Protein AF-A0A0N4VYD2-F1 (afdb_monomer)

Structure (mmCIF, N/CA/C/O backbone):
data_AF-A0A0N4VYD2-F1
#
_entry.id   AF-A0A0N4VYD2-F1
#
loop_
_atom_site.group_PDB
_atom_site.id
_atom_site.type_symbol
_atom_site.label_atom_id
_atom_site.label_alt_id
_atom_site.label_comp_id
_atom_site.label_asym_id
_atom_site.label_entity_id
_atom_site.label_seq_id
_atom_site.pdbx_PDB_ins_code
_atom_site.Cartn_x
_atom_site.Cartn_y
_atom_site.Cartn_z
_atom_site.occupancy
_atom_site.B_iso_or_equiv
_atom_site.auth_seq_id
_atom_site.auth_comp_id
_atom_site.auth_asym_id
_atom_site.auth_atom_id
_atom_site.pdbx_PDB_model_num
ATOM 1 N N . MET A 1 1 ? -31.405 21.976 29.969 1.00 51.06 1 MET A N 1
ATOM 2 C CA . MET A 1 1 ? -30.347 22.832 29.376 1.00 51.06 1 MET A CA 1
ATOM 3 C C . MET A 1 1 ? -28.933 22.505 29.879 1.00 51.06 1 MET A C 1
ATOM 5 O O . MET A 1 1 ? -28.077 22.249 29.045 1.00 51.06 1 MET A O 1
ATOM 9 N N . ARG A 1 2 ? -28.662 22.433 31.199 1.00 43.88 2 ARG A N 1
ATOM 10 C CA . ARG A 1 2 ? -27.320 22.091 31.744 1.00 43.88 2 ARG A CA 1
ATOM 11 C C . ARG A 1 2 ? -26.792 20.694 31.362 1.00 43.88 2 ARG A C 1
ATOM 13 O O . ARG A 1 2 ? -25.637 20.581 30.979 1.00 43.88 2 ARG A O 1
ATOM 20 N N . LEU A 1 3 ? -27.633 19.655 31.402 1.00 42.56 3 LEU A N 1
ATOM 21 C CA . LEU A 1 3 ? -27.252 18.279 31.024 1.00 42.56 3 LEU A CA 1
ATOM 22 C C . LEU A 1 3 ? -26.887 18.137 29.535 1.00 42.56 3 LEU A C 1
ATOM 24 O O . LEU A 1 3 ? -25.973 17.402 29.179 1.00 42.56 3 LEU A O 1
ATOM 28 N N . THR A 1 4 ? -27.567 18.884 28.664 1.00 45.91 4 THR A N 1
ATOM 29 C CA . THR A 1 4 ? -27.312 18.892 27.218 1.00 45.91 4 THR A CA 1
ATOM 30 C C . THR A 1 4 ? -25.984 19.578 26.891 1.00 45.91 4 THR A C 1
ATOM 32 O O . THR A 1 4 ? -25.214 19.074 26.082 1.00 45.91 4 THR A O 1
ATOM 35 N N . LEU A 1 5 ? -25.676 20.688 27.569 1.00 38.19 5 LEU A N 1
ATOM 36 C CA . LEU A 1 5 ? -24.404 21.402 27.418 1.00 38.19 5 LEU A CA 1
ATOM 37 C C . LEU A 1 5 ? -23.212 20.596 27.953 1.00 38.19 5 LEU A C 1
ATOM 39 O O . LEU A 1 5 ? -22.167 20.593 27.312 1.00 38.19 5 LEU A O 1
ATOM 43 N N . LEU A 1 6 ? -23.385 19.863 29.060 1.00 41.31 6 LEU A N 1
ATOM 44 C CA . LEU A 1 6 ? -22.378 18.936 29.593 1.00 41.31 6 LEU A CA 1
ATOM 45 C C . LEU A 1 6 ? -22.090 17.775 28.632 1.00 41.31 6 LEU A C 1
ATOM 47 O O . LEU A 1 6 ? -20.927 17.470 28.393 1.00 41.31 6 LEU A O 1
ATOM 51 N N . ARG A 1 7 ? -23.119 17.181 28.011 1.00 48.53 7 ARG A N 1
ATOM 52 C CA . ARG A 1 7 ? -22.931 16.156 26.964 1.00 48.53 7 ARG A CA 1
ATOM 53 C C . ARG A 1 7 ? -22.204 16.699 25.734 1.00 48.53 7 ARG A C 1
ATOM 55 O O . ARG A 1 7 ? -21.325 16.030 25.207 1.00 48.53 7 ARG A O 1
ATOM 62 N N . ILE A 1 8 ? -22.543 17.907 25.285 1.00 53.25 8 ILE A N 1
ATOM 63 C CA . ILE A 1 8 ? -21.881 18.543 24.133 1.00 53.25 8 ILE A CA 1
ATOM 64 C C . ILE A 1 8 ? -20.415 18.874 24.454 1.00 53.25 8 ILE A C 1
ATOM 66 O O . ILE A 1 8 ? -19.548 18.704 23.599 1.00 53.25 8 ILE A O 1
ATOM 70 N N . TRP A 1 9 ? -20.123 19.321 25.678 1.00 43.94 9 TRP A N 1
ATOM 71 C CA . TRP A 1 9 ? -18.753 19.557 26.140 1.00 43.94 9 TRP A CA 1
ATOM 72 C C . TRP A 1 9 ? -17.949 18.260 26.290 1.00 43.94 9 TRP A C 1
ATOM 74 O O . TRP A 1 9 ? -16.810 18.235 25.835 1.00 43.94 9 TRP A O 1
ATOM 84 N N . SER A 1 10 ? -18.538 17.183 26.828 1.00 54.50 10 SER A N 1
ATOM 85 C CA . SER A 1 10 ? -17.898 15.855 26.909 1.00 54.50 10 SER A CA 1
ATOM 86 C C . SER A 1 10 ? -17.516 15.345 25.524 1.00 54.50 10 SER A C 1
ATOM 88 O O . SER A 1 10 ? -16.346 15.075 25.277 1.00 54.50 10 SER A O 1
ATOM 90 N N . LYS A 1 11 ? -18.459 15.380 24.571 1.00 57.25 11 LYS A N 1
ATOM 91 C CA . LYS A 1 11 ? -18.208 14.955 23.186 1.00 57.25 11 LYS A CA 1
ATOM 92 C C . LYS A 1 11 ? -17.134 15.790 22.489 1.00 57.25 11 LYS A C 1
ATOM 94 O O . LYS A 1 11 ? -16.345 15.255 21.720 1.00 57.25 11 LYS A O 1
ATOM 99 N N . LYS A 1 12 ? -17.075 17.106 22.738 1.00 56.66 12 LYS A N 1
ATOM 100 C CA . LYS A 1 12 ? -16.010 17.972 22.195 1.00 56.66 12 LYS A CA 1
ATOM 101 C C . LYS A 1 12 ? -14.644 17.686 22.821 1.00 56.66 12 LYS A C 1
ATOM 103 O O . LYS A 1 12 ? -13.640 17.767 22.117 1.00 56.66 12 LYS A O 1
ATOM 108 N N . LEU A 1 13 ? -14.604 17.370 24.114 1.00 54.31 13 LEU A N 1
ATOM 109 C CA . LEU A 1 13 ? -13.375 17.024 24.825 1.00 54.31 13 LEU A CA 1
ATOM 110 C C . LEU A 1 13 ? -12.855 15.648 24.378 1.00 54.31 13 LEU A C 1
ATOM 112 O O . LEU A 1 13 ? -11.676 15.511 24.075 1.00 54.31 13 LEU A O 1
ATOM 116 N N . GLU A 1 14 ? -13.738 14.661 24.233 1.00 59.53 14 GLU A N 1
ATOM 117 C CA . GLU A 1 14 ? -13.424 13.337 23.678 1.00 59.53 14 GLU A CA 1
ATOM 118 C C . GLU A 1 14 ? -12.922 13.441 22.232 1.00 59.53 14 GLU A C 1
ATOM 120 O O . GLU A 1 14 ? -11.870 12.895 21.901 1.00 59.53 14 GLU A O 1
ATOM 125 N N . TYR A 1 15 ? -13.592 14.242 21.396 1.00 60.31 15 TYR A N 1
ATOM 126 C CA . TYR A 1 15 ? -13.162 14.540 20.026 1.00 60.31 15 TYR A CA 1
ATOM 127 C C . TYR A 1 15 ? -11.746 15.128 19.956 1.00 60.31 15 TYR A C 1
ATOM 129 O O . TYR A 1 15 ? -10.958 14.779 19.074 1.00 60.31 15 TYR A O 1
ATOM 137 N N . PHE A 1 16 ? -11.416 16.027 20.884 1.00 59.53 16 PHE A N 1
ATOM 138 C CA . PHE A 1 16 ? -10.089 16.625 20.974 1.00 59.53 16 PHE A CA 1
ATOM 139 C C . PHE A 1 16 ? -9.032 15.584 21.375 1.00 59.53 16 PHE A C 1
ATOM 141 O O . PHE A 1 16 ? -8.000 15.480 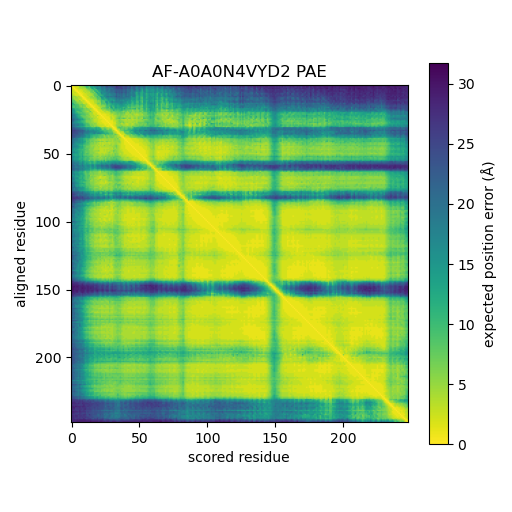20.714 1.00 59.53 16 PHE A O 1
ATOM 148 N N . VAL A 1 17 ? -9.338 14.738 22.364 1.00 64.44 17 VAL A N 1
ATOM 149 C CA . VAL A 1 17 ? -8.439 13.676 22.843 1.00 64.44 17 VAL A CA 1
ATOM 150 C C . VAL A 1 17 ? -8.152 12.629 21.759 1.00 64.44 17 VAL A C 1
ATOM 152 O O . VAL A 1 17 ? -7.010 12.194 21.624 1.00 64.44 17 VAL A O 1
ATOM 155 N N . PHE A 1 18 ? -9.140 12.236 20.945 1.00 66.50 18 PHE A N 1
ATOM 156 C CA . PHE A 1 18 ? -8.891 11.321 19.821 1.00 66.50 18 PHE A CA 1
ATOM 157 C C . PHE A 1 18 ? -7.977 11.948 18.768 1.00 66.50 18 PHE A C 1
ATOM 159 O O . PHE A 1 18 ? -7.068 11.292 18.260 1.00 66.50 18 PHE A O 1
ATOM 166 N N . ARG A 1 19 ? -8.185 13.235 18.465 1.00 65.00 19 ARG A N 1
ATOM 167 C CA . ARG A 1 19 ? -7.363 13.962 17.495 1.00 65.00 19 ARG A CA 1
ATOM 168 C C . ARG A 1 19 ? -5.903 14.048 17.933 1.00 65.00 19 ARG A C 1
ATOM 170 O O . ARG A 1 19 ? -5.037 13.900 17.072 1.00 65.00 19 ARG A O 1
ATOM 177 N N . GLU A 1 20 ? -5.645 14.306 19.213 1.00 72.56 20 GLU A N 1
ATOM 178 C CA . GLU A 1 20 ? -4.286 14.334 19.767 1.00 72.56 20 GLU A CA 1
ATOM 179 C C . GLU A 1 20 ? -3.651 12.947 19.708 1.00 72.56 20 GLU A C 1
ATOM 181 O O . GLU A 1 20 ? -2.631 12.793 19.050 1.00 72.56 20 GLU A O 1
ATOM 186 N N . LYS A 1 21 ? -4.319 11.902 20.214 1.00 76.44 21 LYS A N 1
ATOM 187 C CA . LYS A 1 21 ? -3.763 10.536 20.210 1.00 76.44 21 LYS A CA 1
ATOM 188 C C . LYS A 1 21 ? -3.411 10.014 18.813 1.00 76.44 21 LYS A C 1
ATOM 190 O O . LYS A 1 21 ? -2.366 9.386 18.646 1.00 76.44 21 LYS A O 1
ATOM 195 N N . ILE A 1 22 ? -4.254 10.268 17.806 1.00 75.94 22 ILE A N 1
ATOM 196 C CA . ILE A 1 22 ? -3.958 9.897 16.408 1.00 75.94 22 ILE A CA 1
ATOM 197 C C . ILE A 1 22 ? -2.751 10.695 15.891 1.00 75.94 22 ILE A C 1
ATOM 199 O O . ILE A 1 22 ? -1.880 10.134 15.227 1.00 75.94 22 ILE A O 1
ATOM 203 N N . SER A 1 23 ? -2.683 11.992 16.208 1.00 76.25 23 SER A N 1
ATOM 204 C CA . SER A 1 23 ? -1.564 12.856 15.816 1.00 76.25 23 SER A CA 1
ATOM 205 C C . SER A 1 23 ? -0.251 12.380 16.439 1.00 76.25 23 SER A C 1
ATOM 207 O O . SER A 1 23 ? 0.713 12.164 15.711 1.00 76.25 23 SER A O 1
ATOM 209 N N . ASP A 1 24 ? -0.246 12.126 17.747 1.00 78.75 24 ASP A N 1
ATOM 210 C CA . ASP A 1 24 ? 0.922 11.681 18.510 1.00 78.75 24 ASP A CA 1
ATOM 211 C C . ASP A 1 24 ? 1.424 10.320 18.016 1.00 78.75 24 ASP A C 1
ATOM 213 O O . ASP A 1 24 ? 2.629 10.084 17.911 1.00 78.75 24 ASP A O 1
ATOM 217 N N . THR A 1 25 ? 0.498 9.425 17.654 1.00 77.81 25 THR A N 1
ATOM 218 C CA . THR A 1 25 ? 0.812 8.106 17.085 1.00 77.81 25 THR A CA 1
ATOM 219 C C . THR A 1 25 ? 1.597 8.245 15.782 1.00 77.81 25 THR A C 1
ATOM 221 O O . THR A 1 25 ? 2.640 7.603 15.615 1.00 77.81 25 THR A O 1
ATOM 224 N N . PHE A 1 26 ? 1.101 9.071 14.857 1.00 76.00 26 PHE A N 1
ATOM 225 C CA . PHE A 1 26 ? 1.735 9.283 13.557 1.00 76.00 26 PHE A CA 1
ATOM 226 C C . PHE A 1 26 ? 3.018 10.096 13.670 1.00 76.00 26 PHE A C 1
ATOM 228 O O . PHE A 1 26 ? 3.988 9.768 12.995 1.00 76.00 26 PHE A O 1
ATOM 235 N N . GLU A 1 27 ? 3.072 11.087 14.556 1.00 78.12 27 GLU A N 1
ATOM 236 C CA . GLU A 1 27 ? 4.291 11.841 14.839 1.00 78.12 27 GLU A CA 1
ATOM 237 C C . GLU A 1 27 ? 5.383 10.942 15.433 1.00 78.12 27 GLU A C 1
ATOM 239 O O . GLU A 1 27 ? 6.539 11.002 15.010 1.00 78.12 27 GLU A O 1
ATOM 244 N N . THR A 1 28 ? 5.016 10.040 16.346 1.00 7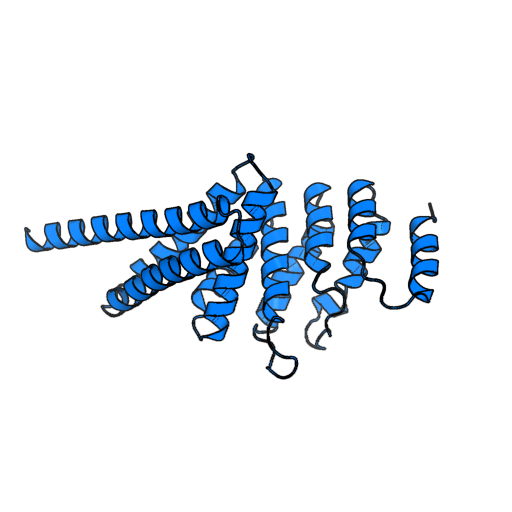7.00 28 THR A N 1
ATOM 245 C CA . THR A 1 28 ? 5.949 9.059 16.911 1.00 77.00 28 THR A CA 1
ATOM 246 C C . THR A 1 28 ? 6.454 8.100 15.836 1.00 77.00 28 THR A C 1
ATOM 248 O O . THR A 1 28 ? 7.662 7.891 15.728 1.00 77.00 28 THR A O 1
ATOM 251 N N . ALA A 1 29 ? 5.573 7.565 14.983 1.00 73.81 29 ALA A N 1
ATOM 252 C CA . ALA A 1 29 ? 5.980 6.709 13.864 1.00 73.81 29 ALA A CA 1
ATOM 253 C C . ALA A 1 29 ? 6.876 7.459 12.856 1.00 73.81 29 ALA A C 1
ATOM 255 O O . ALA A 1 29 ? 7.842 6.897 12.339 1.00 73.81 29 ALA A O 1
ATOM 256 N N . TYR A 1 30 ? 6.595 8.742 12.620 1.00 70.25 30 TYR A N 1
ATOM 257 C CA . TYR A 1 30 ? 7.344 9.614 11.715 1.00 70.25 30 TYR A CA 1
ATOM 258 C C . TYR A 1 30 ? 8.749 9.950 12.235 1.00 70.25 30 TYR A C 1
ATOM 260 O O . TYR A 1 30 ? 9.710 9.980 11.461 1.00 70.25 30 TYR A O 1
ATOM 268 N N . ASN A 1 31 ? 8.882 10.195 13.540 1.00 77.00 31 ASN A N 1
ATOM 269 C CA . ASN A 1 31 ? 10.140 10.595 14.172 1.00 77.00 31 ASN A CA 1
ATOM 270 C C . ASN A 1 31 ? 10.956 9.416 14.720 1.00 77.00 31 ASN A C 1
ATOM 272 O O . ASN A 1 31 ? 12.142 9.589 15.006 1.00 77.00 31 ASN A O 1
ATOM 276 N N . SER A 1 32 ? 10.369 8.222 14.851 1.00 71.19 32 SER A N 1
ATOM 277 C CA . SER A 1 32 ? 11.082 7.077 15.410 1.00 71.19 32 SER A CA 1
ATOM 278 C C . SER A 1 32 ? 12.269 6.668 14.537 1.00 71.19 32 SER A C 1
ATOM 280 O O . SER A 1 32 ? 12.145 6.444 13.330 1.00 71.19 32 SER A O 1
ATOM 282 N N . ILE A 1 33 ? 13.433 6.550 15.177 1.00 61.22 33 ILE A N 1
ATOM 283 C CA . ILE A 1 33 ? 14.665 6.010 14.586 1.00 61.22 33 ILE A CA 1
ATOM 284 C C . ILE A 1 33 ? 14.703 4.480 14.750 1.00 61.22 33 ILE A C 1
ATOM 286 O O . ILE A 1 33 ? 15.258 3.785 13.905 1.00 61.22 33 ILE A O 1
ATOM 290 N N . CYS A 1 34 ? 14.071 3.947 15.804 1.00 57.56 34 CYS A N 1
ATOM 291 C CA . CYS A 1 34 ? 13.955 2.512 16.059 1.00 57.56 34 CYS A CA 1
ATOM 292 C C . CYS A 1 34 ? 12.555 2.015 15.674 1.00 57.56 34 CYS A C 1
ATOM 294 O O . CYS A 1 34 ? 11.565 2.312 16.351 1.00 57.56 34 CYS A O 1
ATOM 296 N N . GLU A 1 35 ? 12.475 1.242 14.590 1.00 60.28 35 GLU A N 1
ATOM 297 C CA . GLU A 1 35 ? 11.212 0.745 14.033 1.00 60.28 35 GLU A CA 1
ATOM 298 C C . GLU A 1 35 ? 10.429 -0.102 15.050 1.00 60.28 35 GLU A C 1
ATOM 300 O O . GLU A 1 35 ? 9.222 0.073 15.187 1.00 60.28 35 GLU A O 1
ATOM 305 N N . ALA A 1 36 ? 11.105 -0.944 15.841 1.00 63.44 36 ALA A N 1
ATOM 306 C CA . ALA A 1 36 ? 10.449 -1.863 16.774 1.00 63.44 36 ALA A CA 1
ATOM 307 C C . ALA A 1 36 ? 9.805 -1.160 17.986 1.00 63.44 36 ALA A C 1
ATOM 309 O O . ALA A 1 36 ? 8.631 -1.391 18.284 1.00 63.44 36 ALA A O 1
ATOM 310 N N . SER A 1 37 ? 10.544 -0.290 18.684 1.00 62.06 37 SER A N 1
ATOM 311 C CA . SER A 1 37 ? 10.057 0.340 19.922 1.00 62.06 37 SER A CA 1
ATOM 312 C C . SER A 1 37 ? 9.016 1.429 19.656 1.00 62.06 37 SER A C 1
ATOM 314 O O . SER A 1 37 ? 7.999 1.483 20.347 1.00 62.06 37 SER A O 1
ATOM 316 N N . GLY A 1 38 ? 9.235 2.265 18.632 1.00 68.75 38 GLY A N 1
ATOM 317 C CA . GLY A 1 38 ? 8.284 3.316 18.257 1.00 68.75 38 GLY A CA 1
ATOM 318 C C . GLY A 1 38 ? 6.973 2.743 17.720 1.00 68.75 38 GLY A C 1
ATOM 319 O O . GLY A 1 38 ? 5.902 3.167 18.139 1.00 68.75 38 GLY A O 1
ATOM 320 N N . SER A 1 39 ? 7.049 1.713 16.868 1.00 74.25 39 SER A N 1
ATOM 321 C CA . SER A 1 39 ? 5.862 1.049 16.312 1.00 74.25 39 SER A CA 1
ATOM 322 C C . SER A 1 39 ? 5.014 0.371 17.389 1.00 74.25 39 SER A C 1
ATOM 324 O O . SER A 1 39 ? 3.786 0.471 17.358 1.00 74.25 39 SER A O 1
ATOM 326 N N . LYS A 1 40 ? 5.642 -0.270 18.386 1.00 78.31 40 LYS A N 1
ATOM 327 C CA . LYS A 1 40 ? 4.915 -0.900 19.495 1.00 78.31 40 LYS A CA 1
ATOM 328 C C . LYS A 1 40 ? 4.135 0.129 20.319 1.00 78.31 40 LYS A C 1
ATOM 330 O O . LYS A 1 40 ? 2.933 -0.038 20.501 1.00 78.31 40 LYS A O 1
ATOM 335 N N . TYR A 1 41 ? 4.794 1.204 20.751 1.00 79.25 41 TYR A N 1
ATOM 336 C CA . TYR A 1 41 ? 4.153 2.270 21.525 1.00 79.25 41 TYR A CA 1
ATOM 337 C C . TYR A 1 41 ? 3.014 2.948 20.745 1.00 79.25 41 TYR A C 1
ATOM 339 O O . TYR A 1 41 ? 1.899 3.066 21.253 1.00 79.25 41 TYR A O 1
ATOM 347 N N . SER A 1 42 ? 3.252 3.304 19.477 1.00 82.31 42 SER A N 1
ATOM 348 C CA . SER A 1 42 ? 2.223 3.852 18.583 1.00 82.31 42 SER A CA 1
ATOM 349 C C . SER A 1 42 ? 1.034 2.895 18.411 1.00 82.31 42 SER A C 1
ATOM 351 O O . SER A 1 42 ? -0.118 3.325 18.447 1.00 82.31 42 SER A O 1
ATOM 353 N N . SER A 1 43 ? 1.287 1.589 18.276 1.00 84.00 43 SER A N 1
ATOM 354 C CA . SER A 1 43 ? 0.224 0.580 18.162 1.00 84.00 43 SER A CA 1
ATOM 355 C C . SER A 1 43 ? -0.642 0.516 19.421 1.00 84.00 43 SER A C 1
ATOM 357 O O . SER A 1 43 ? -1.865 0.450 19.323 1.00 84.00 43 SER A O 1
ATOM 359 N N . GLU A 1 44 ? -0.022 0.541 20.604 1.00 85.50 44 GLU A N 1
ATOM 360 C CA . GLU A 1 44 ? -0.724 0.496 21.891 1.00 85.50 44 GLU A CA 1
ATOM 361 C C . GLU A 1 44 ? -1.613 1.733 22.093 1.00 85.50 44 GLU A C 1
ATOM 363 O O . GLU A 1 44 ? -2.773 1.592 22.483 1.00 85.50 44 GLU A O 1
ATOM 368 N N . ILE A 1 45 ? -1.118 2.932 21.759 1.00 84.81 45 ILE A N 1
ATOM 369 C CA . ILE A 1 45 ? -1.906 4.174 21.841 1.00 84.81 45 ILE A CA 1
ATOM 370 C C . ILE A 1 45 ? -3.101 4.135 20.894 1.00 84.81 45 ILE A C 1
ATOM 372 O O . ILE A 1 45 ? -4.220 4.451 21.312 1.00 84.81 45 ILE A O 1
ATOM 376 N N . LEU A 1 46 ? -2.874 3.768 19.630 1.00 85.38 46 LEU A N 1
ATOM 377 C CA . LEU A 1 46 ? -3.923 3.775 18.616 1.00 85.38 46 LEU A CA 1
ATOM 378 C C . LEU A 1 46 ? -5.016 2.754 18.941 1.00 85.38 46 LEU A C 1
ATOM 380 O O . LEU A 1 46 ? -6.202 3.072 18.847 1.00 85.38 46 LEU A O 1
ATOM 384 N N . LEU A 1 47 ? -4.625 1.561 19.399 1.00 86.88 47 LEU A N 1
ATOM 385 C CA . LEU A 1 47 ? -5.563 0.527 19.823 1.00 86.88 47 LEU A CA 1
ATOM 386 C C . LEU A 1 47 ? -6.349 0.947 21.070 1.00 86.88 47 LEU A C 1
ATOM 388 O O . LEU A 1 47 ? -7.564 0.781 21.108 1.00 86.88 47 LEU A O 1
ATOM 392 N N . ALA A 1 48 ? -5.695 1.548 22.069 1.00 85.25 48 ALA A N 1
ATOM 393 C CA . ALA A 1 48 ? -6.385 2.059 23.253 1.00 85.25 48 ALA A CA 1
ATOM 394 C C . ALA A 1 48 ? -7.378 3.182 22.906 1.00 85.25 48 ALA A C 1
ATOM 396 O O . ALA A 1 48 ? -8.450 3.272 23.505 1.00 85.25 48 ALA A O 1
ATOM 397 N N . ALA A 1 49 ? -7.040 4.043 21.940 1.00 84.25 49 ALA A N 1
ATOM 398 C CA . ALA A 1 49 ? -7.956 5.062 21.437 1.00 84.25 49 ALA A CA 1
ATOM 399 C C . ALA A 1 49 ? -9.170 4.432 20.739 1.00 84.25 49 ALA A C 1
ATOM 401 O O . ALA A 1 49 ? -10.294 4.838 21.017 1.00 84.25 49 ALA A O 1
ATOM 402 N N . PHE A 1 50 ? -8.952 3.426 19.890 1.00 86.75 50 PHE A N 1
ATOM 403 C CA . PHE A 1 50 ? -10.022 2.727 19.180 1.00 86.75 50 PHE A CA 1
ATOM 404 C C . PHE A 1 50 ? -10.945 1.936 20.113 1.00 86.75 50 PHE A C 1
ATOM 406 O O . PHE A 1 50 ? -12.159 2.076 20.021 1.00 86.75 50 PHE A O 1
ATOM 413 N N . ASN A 1 51 ? -10.397 1.180 21.066 1.00 86.62 51 ASN A N 1
ATOM 414 C CA . ASN A 1 51 ? -11.201 0.420 22.028 1.00 86.62 51 ASN A CA 1
ATOM 415 C C . ASN A 1 51 ? -12.104 1.338 22.859 1.00 86.62 51 ASN A C 1
ATOM 417 O O . ASN A 1 51 ? -13.268 1.022 23.080 1.00 86.62 51 ASN A O 1
ATOM 421 N N . LYS A 1 52 ? -11.601 2.518 23.243 1.00 83.19 52 LYS A N 1
ATOM 422 C CA . LYS A 1 52 ? -12.416 3.530 23.918 1.00 83.19 52 LYS A CA 1
ATOM 423 C C . LYS A 1 52 ? -13.576 4.018 23.038 1.00 83.19 52 LYS A C 1
ATOM 425 O O . LYS A 1 52 ? -14.682 4.194 23.537 1.00 83.19 52 LYS A O 1
ATOM 430 N N . VAL A 1 53 ? -13.340 4.215 21.736 1.00 81.69 53 VAL A N 1
ATOM 431 C CA . VAL A 1 53 ? -14.412 4.548 20.782 1.00 81.69 53 VAL A CA 1
ATOM 432 C C . VAL A 1 53 ? -15.448 3.427 20.723 1.00 81.69 53 VAL A C 1
ATOM 434 O O . VAL A 1 53 ? -16.634 3.723 20.774 1.00 81.69 53 VAL A O 1
ATOM 437 N N . GLU A 1 54 ? -15.032 2.163 20.641 1.00 81.88 54 GLU A N 1
ATOM 438 C CA . GLU A 1 54 ? -15.947 1.010 20.608 1.00 81.88 54 GLU A CA 1
ATOM 439 C C . GLU A 1 54 ? -16.813 0.913 21.876 1.00 81.88 54 GLU A C 1
ATOM 441 O O . GLU A 1 54 ? -18.034 0.774 21.776 1.00 81.88 54 GLU A O 1
ATOM 446 N N . GLU A 1 55 ? -16.214 1.071 23.060 1.00 81.88 55 GLU A N 1
ATOM 447 C CA . GLU A 1 55 ? -16.928 1.078 24.346 1.00 81.88 55 GLU A CA 1
ATOM 448 C C . GLU A 1 55 ? -17.999 2.178 24.412 1.00 81.88 55 GLU A C 1
ATOM 450 O O . GLU A 1 55 ? -19.129 1.940 24.843 1.00 81.88 55 GLU A O 1
ATOM 455 N N . GLU A 1 56 ? -17.670 3.386 23.953 1.00 72.62 56 GLU A N 1
ATOM 456 C CA . GLU A 1 56 ? -18.589 4.529 23.958 1.00 72.62 56 GLU A CA 1
ATOM 457 C C . GLU A 1 56 ? -19.667 4.406 22.867 1.00 72.62 56 GLU A C 1
ATOM 459 O O . GLU A 1 56 ? -20.820 4.808 23.061 1.00 72.62 56 GLU A O 1
ATOM 464 N N . ASN A 1 57 ? -19.324 3.800 21.730 1.00 71.44 57 ASN A N 1
ATOM 465 C CA . ASN A 1 57 ? -20.211 3.608 20.586 1.00 71.44 57 ASN A CA 1
ATOM 466 C C . ASN A 1 57 ? -21.236 2.476 20.805 1.00 71.44 57 ASN A C 1
ATOM 468 O O . ASN A 1 57 ? -22.312 2.500 20.203 1.00 71.44 57 ASN A O 1
ATOM 472 N N . ALA A 1 58 ? -20.985 1.554 21.744 1.00 63.12 58 ALA A N 1
ATOM 473 C CA . ALA A 1 58 ? -21.957 0.550 22.197 1.00 63.12 58 ALA A CA 1
ATOM 474 C C . ALA A 1 58 ? -23.268 1.168 22.737 1.00 63.12 58 ALA A C 1
ATOM 476 O O . ALA A 1 58 ? -24.293 0.491 22.822 1.00 63.12 58 ALA A O 1
ATOM 477 N N . SER A 1 59 ? -23.264 2.471 23.048 1.00 61.44 59 SER A N 1
ATOM 478 C CA . SER A 1 59 ? -24.456 3.245 23.412 1.00 61.44 59 SER A CA 1
ATOM 479 C C . SER A 1 59 ? -25.350 3.669 22.226 1.00 61.44 59 SER A C 1
ATOM 481 O O . SER A 1 59 ? -26.403 4.270 22.450 1.00 61.44 59 SER A O 1
ATOM 483 N N . GLY A 1 60 ? -24.986 3.319 20.982 1.00 52.59 60 GLY A N 1
ATOM 484 C CA . GLY A 1 60 ? -25.847 3.411 19.792 1.00 52.59 60 GLY A CA 1
ATOM 485 C C . GLY A 1 60 ? -25.561 4.566 18.822 1.00 52.59 60 GLY A C 1
ATOM 486 O O . GLY A 1 60 ? -26.337 4.778 17.891 1.00 52.59 60 GLY A O 1
ATOM 487 N N . GLU A 1 61 ? -24.471 5.320 18.984 1.00 55.47 61 GLU A N 1
ATOM 488 C CA . GLU A 1 61 ? -24.139 6.451 18.105 1.00 55.47 61 GLU A CA 1
ATOM 489 C C . GLU A 1 61 ? -23.010 6.128 17.109 1.00 55.47 61 GLU A C 1
ATOM 491 O O . GLU A 1 61 ? -21.900 6.645 17.258 1.00 55.47 61 GLU A O 1
ATOM 496 N N . GLN A 1 62 ? -23.324 5.394 16.024 1.00 57.53 62 GLN A N 1
ATOM 497 C CA . GLN A 1 62 ? -22.433 5.047 14.882 1.00 57.53 62 GLN A CA 1
ATOM 498 C C . GLN A 1 62 ? -21.491 6.179 14.399 1.00 57.53 62 GLN A C 1
ATOM 500 O O . GLN A 1 62 ? -20.473 5.933 13.753 1.00 57.53 62 GLN A O 1
ATOM 505 N N . SER A 1 63 ? -21.816 7.431 14.722 1.00 71.75 63 SER A N 1
ATOM 506 C CA . SER A 1 63 ? -21.007 8.622 14.485 1.00 71.75 63 SER A CA 1
ATOM 507 C C . SER A 1 63 ? -19.562 8.568 15.006 1.00 71.75 63 SER A C 1
ATOM 509 O O . SER A 1 63 ? -18.690 9.093 14.319 1.00 71.75 63 SER A O 1
ATOM 511 N N . LEU A 1 64 ? -19.261 7.954 16.160 1.00 73.62 64 LEU A N 1
ATOM 512 C CA . LEU A 1 64 ? -17.925 8.086 16.772 1.00 73.62 64 LEU A CA 1
ATOM 513 C C . LEU A 1 64 ? -16.847 7.286 16.037 1.00 73.62 64 LEU A C 1
ATOM 515 O O . LEU A 1 64 ? -15.770 7.814 15.758 1.00 73.62 64 LEU A O 1
ATOM 519 N N . LYS A 1 65 ? -17.160 6.047 15.652 1.00 80.50 65 LYS A N 1
ATOM 520 C CA . LYS A 1 65 ? -16.265 5.203 14.849 1.00 80.50 65 LYS A CA 1
ATOM 521 C C . LYS A 1 65 ? -15.984 5.819 13.483 1.00 80.50 65 LYS A C 1
ATOM 523 O O . LYS A 1 65 ? -14.831 5.889 13.065 1.00 80.50 65 LYS A O 1
ATOM 528 N N . ARG A 1 66 ? -17.019 6.360 12.829 1.00 82.88 66 ARG A N 1
ATOM 529 C CA . ARG A 1 66 ? -16.857 7.092 11.567 1.00 82.88 66 ARG A CA 1
ATOM 530 C C . ARG A 1 66 ? -15.935 8.301 11.735 1.00 82.88 66 ARG A C 1
ATOM 532 O O . ARG A 1 66 ? -14.990 8.450 10.972 1.00 82.88 66 ARG A O 1
ATOM 539 N N . ILE A 1 67 ? -16.157 9.117 12.768 1.00 80.50 67 ILE A N 1
ATOM 540 C CA . ILE A 1 67 ? -15.309 10.279 13.073 1.00 80.50 67 ILE A CA 1
ATOM 541 C C . ILE A 1 67 ? -13.852 9.859 13.306 1.00 80.50 67 ILE A C 1
ATOM 543 O O . ILE A 1 67 ? -12.940 10.535 12.832 1.00 80.50 67 ILE A O 1
ATOM 547 N N . PHE A 1 68 ? -13.616 8.759 14.024 1.00 83.31 68 PHE A N 1
ATOM 548 C CA . PHE A 1 68 ? -12.268 8.245 14.263 1.00 83.31 68 PHE A CA 1
ATOM 549 C C . PHE A 1 68 ? -11.539 7.946 12.945 1.00 83.31 68 PHE A C 1
ATOM 551 O O . PHE A 1 68 ? -10.426 8.434 12.739 1.00 83.31 68 PHE A O 1
ATOM 558 N N . PHE A 1 69 ? -12.184 7.226 12.024 1.00 88.00 69 PHE A N 1
ATOM 559 C CA . PHE A 1 69 ? -11.591 6.892 10.728 1.00 88.00 69 PHE A CA 1
ATOM 560 C C . PHE A 1 69 ? -11.466 8.097 9.790 1.00 88.00 69 PHE A C 1
ATOM 562 O O . PHE A 1 69 ? -10.420 8.254 9.163 1.00 88.00 69 PHE A O 1
ATOM 569 N N . GLU A 1 70 ? -12.433 9.020 9.775 1.00 85.69 70 GLU A N 1
ATOM 570 C CA . GLU A 1 70 ? -12.304 10.302 9.061 1.00 85.69 70 GLU A CA 1
ATOM 571 C C . GLU A 1 70 ? -11.060 11.076 9.537 1.00 85.69 70 GLU A C 1
ATOM 573 O O . GLU A 1 70 ? -10.338 11.681 8.742 1.00 85.69 70 GLU A O 1
ATOM 578 N N . LYS A 1 71 ? -10.763 11.048 10.844 1.00 82.81 71 LYS A N 1
ATOM 579 C CA . LYS A 1 71 ? -9.557 11.683 11.395 1.00 82.81 71 LYS A CA 1
ATOM 580 C C . LYS A 1 71 ? -8.283 10.930 11.068 1.00 82.81 71 LYS A C 1
ATOM 582 O O . LYS A 1 71 ? -7.286 11.588 10.770 1.00 82.81 71 LYS A O 1
ATOM 587 N N . LEU A 1 72 ? -8.314 9.604 11.106 1.00 84.69 72 LEU A N 1
ATOM 588 C CA . LEU A 1 72 ? -7.196 8.768 10.685 1.00 84.69 72 LEU A CA 1
ATOM 589 C C . LEU A 1 72 ? -6.811 9.086 9.233 1.00 84.69 72 LEU A C 1
ATOM 591 O O . LEU A 1 72 ? -5.663 9.444 8.974 1.00 84.69 72 LEU A O 1
ATOM 595 N N . GLN A 1 73 ? -7.789 9.054 8.322 1.00 87.00 73 GLN A N 1
ATOM 596 C CA . GLN A 1 73 ? -7.613 9.376 6.905 1.00 87.00 73 GLN A CA 1
ATOM 597 C C . GLN A 1 73 ? -7.100 10.804 6.719 1.00 87.00 73 GLN A C 1
ATOM 599 O O . GLN A 1 73 ? -6.086 11.011 6.066 1.00 87.00 73 GLN A O 1
ATOM 604 N N . HIS A 1 74 ? -7.726 11.788 7.366 1.00 84.19 74 HIS A N 1
ATOM 605 C CA . HIS A 1 74 ? -7.312 13.186 7.260 1.00 84.19 74 HIS A CA 1
ATOM 606 C C . HIS A 1 74 ? -5.864 13.420 7.714 1.00 84.19 74 HIS A C 1
ATOM 608 O O . HIS A 1 74 ? -5.126 14.189 7.098 1.00 84.19 74 HIS A O 1
ATOM 614 N N . ARG A 1 75 ? -5.429 12.758 8.794 1.00 80.62 75 ARG A N 1
ATOM 615 C CA . ARG A 1 75 ? -4.032 12.832 9.238 1.00 80.62 75 ARG A CA 1
ATOM 616 C C . ARG A 1 75 ? -3.095 12.119 8.275 1.00 80.62 75 ARG A C 1
ATOM 618 O O . ARG A 1 75 ? -2.024 12.650 8.002 1.00 80.62 75 ARG A O 1
ATOM 625 N N . LEU A 1 76 ? -3.506 10.977 7.733 1.00 81.38 76 LEU A N 1
ATOM 626 C CA . LEU A 1 76 ? -2.745 10.268 6.713 1.00 81.38 76 LEU A CA 1
ATOM 627 C C . LEU A 1 76 ? -2.551 11.144 5.465 1.00 81.38 76 LEU A C 1
ATOM 629 O O . LEU A 1 76 ? -1.427 11.257 4.987 1.00 81.38 76 LEU A O 1
ATOM 633 N N . SER A 1 77 ? -3.588 11.855 5.011 1.00 81.88 77 SER A N 1
ATOM 634 C CA . SER A 1 77 ? -3.511 12.786 3.875 1.00 81.88 77 SER A CA 1
ATOM 635 C C . SER A 1 77 ? -2.544 13.946 4.125 1.00 81.88 77 SER A C 1
ATOM 637 O O . SER A 1 77 ? -1.702 14.227 3.279 1.00 81.88 77 SER A O 1
ATOM 639 N N . TYR A 1 78 ? -2.555 14.545 5.320 1.00 76.19 78 TYR A N 1
ATOM 640 C CA . TYR A 1 78 ? -1.563 15.571 5.675 1.00 76.19 78 TYR A CA 1
ATOM 641 C C . TYR A 1 78 ? -0.120 15.052 5.642 1.00 76.19 78 TYR A C 1
ATOM 643 O O . TYR A 1 78 ? 0.803 15.783 5.281 1.00 76.19 78 TYR A O 1
ATOM 651 N N . MET A 1 79 ? 0.093 13.788 6.015 1.00 71.62 79 MET A N 1
ATOM 652 C CA . MET A 1 79 ? 1.416 13.166 5.939 1.00 71.62 79 MET A CA 1
ATOM 653 C C . MET A 1 79 ? 1.824 12.867 4.495 1.00 71.62 79 MET A C 1
ATOM 655 O O . MET A 1 79 ? 3.001 12.984 4.162 1.00 71.62 79 MET A O 1
ATOM 659 N N . VAL A 1 80 ? 0.863 12.519 3.639 1.00 61.56 80 VAL A N 1
ATOM 660 C CA . VAL A 1 80 ? 1.049 12.294 2.200 1.00 61.56 80 VAL A CA 1
ATOM 661 C C . VAL A 1 80 ? 1.463 13.589 1.483 1.00 61.56 80 VAL A C 1
ATOM 663 O O . VAL A 1 80 ? 2.379 13.552 0.657 1.00 61.56 80 VAL A O 1
ATOM 666 N N . GLU A 1 81 ? 0.880 14.729 1.863 1.00 58.38 81 GLU A N 1
ATOM 667 C CA . GLU A 1 81 ? 1.181 16.065 1.318 1.00 58.38 81 GLU A CA 1
ATOM 668 C C . GLU A 1 81 ? 2.514 16.660 1.822 1.00 58.38 81 GLU A C 1
ATOM 670 O O . GLU A 1 81 ? 3.095 17.537 1.181 1.00 58.38 81 GLU A O 1
ATOM 675 N N . SER A 1 82 ? 3.044 16.188 2.957 1.00 59.50 82 SER A N 1
ATOM 676 C CA . SER A 1 82 ? 4.287 16.718 3.535 1.00 59.50 82 SER A CA 1
ATOM 677 C C . SER A 1 82 ? 5.525 16.333 2.706 1.00 59.50 82 SER A C 1
ATOM 679 O O . SER A 1 82 ? 5.956 15.179 2.674 1.00 59.50 82 SER A O 1
ATOM 681 N N . LEU A 1 83 ? 6.139 17.327 2.057 1.00 51.19 83 LEU A N 1
ATOM 682 C CA . LEU A 1 83 ? 7.281 17.184 1.136 1.00 51.19 83 LEU A CA 1
ATOM 683 C C . LEU A 1 83 ? 8.643 16.936 1.819 1.00 51.19 83 LEU A C 1
ATOM 685 O O . LEU A 1 83 ? 9.661 16.826 1.141 1.00 51.19 83 LEU A O 1
ATOM 689 N N . VAL A 1 84 ? 8.704 16.881 3.152 1.00 59.94 84 VAL A N 1
ATOM 690 C CA . VAL A 1 84 ? 9.973 17.067 3.882 1.00 59.94 84 VAL A CA 1
ATOM 691 C C . VAL A 1 84 ? 10.843 15.798 3.933 1.00 59.94 84 VAL A C 1
ATOM 693 O O . VAL A 1 84 ? 12.062 15.908 4.046 1.00 59.94 84 VAL A O 1
ATOM 696 N N . SER A 1 85 ? 10.271 14.587 3.836 1.00 71.62 85 SER A N 1
ATOM 697 C CA . SER A 1 85 ? 11.059 13.340 3.756 1.00 71.62 85 SER A CA 1
ATOM 698 C C . SER A 1 85 ? 10.245 12.126 3.277 1.00 71.62 85 SER A C 1
ATOM 700 O O . SER A 1 85 ? 9.315 11.683 3.952 1.00 71.62 85 SER A O 1
ATOM 702 N N . LEU A 1 86 ? 10.641 11.536 2.140 1.00 77.56 86 LEU A N 1
ATOM 703 C CA . LEU A 1 86 ? 10.098 10.266 1.624 1.00 77.56 86 LEU A CA 1
ATOM 704 C C . LEU A 1 86 ? 10.243 9.113 2.630 1.00 77.56 86 LEU A C 1
ATOM 706 O O . LEU A 1 86 ? 9.274 8.399 2.883 1.00 77.56 86 LEU A O 1
ATOM 710 N N . ASP A 1 87 ? 11.412 8.972 3.258 1.00 79.44 87 ASP A N 1
ATOM 711 C CA . ASP A 1 87 ? 11.681 7.884 4.207 1.00 79.44 87 ASP A CA 1
ATOM 712 C C . ASP A 1 87 ? 10.781 7.946 5.437 1.00 79.44 87 ASP A C 1
ATOM 714 O O . ASP A 1 87 ? 10.258 6.927 5.891 1.00 79.44 87 ASP A O 1
ATOM 718 N N . LYS A 1 88 ? 10.560 9.149 5.975 1.00 80.25 88 LYS A N 1
ATOM 719 C CA . LYS A 1 88 ? 9.683 9.314 7.135 1.00 80.25 88 LYS A CA 1
ATOM 720 C C . LYS A 1 88 ? 8.220 9.029 6.786 1.00 80.25 88 LYS A C 1
ATOM 722 O O . LYS A 1 88 ? 7.525 8.405 7.586 1.00 80.25 88 LYS A O 1
ATOM 727 N N . ARG A 1 89 ? 7.759 9.404 5.582 1.00 82.38 89 ARG A N 1
ATOM 728 C CA . ARG A 1 89 ? 6.422 9.019 5.087 1.00 82.38 89 ARG A CA 1
ATOM 729 C C . ARG A 1 89 ? 6.289 7.502 4.983 1.00 82.38 89 ARG A C 1
ATOM 731 O O . ARG A 1 89 ? 5.342 6.941 5.528 1.00 82.38 89 ARG A O 1
ATOM 738 N N . ARG A 1 90 ? 7.277 6.827 4.387 1.00 86.56 90 ARG A N 1
ATOM 739 C CA . ARG A 1 90 ? 7.311 5.359 4.287 1.00 86.56 90 ARG A CA 1
ATOM 740 C C . ARG A 1 90 ? 7.210 4.669 5.648 1.00 86.56 90 ARG A C 1
ATOM 742 O O . ARG A 1 90 ? 6.483 3.688 5.753 1.00 86.56 90 ARG A O 1
ATOM 749 N N . ARG A 1 91 ? 7.857 5.191 6.698 1.00 85.38 91 ARG A N 1
ATOM 750 C CA . ARG A 1 91 ? 7.729 4.641 8.066 1.00 85.38 91 ARG A CA 1
ATOM 751 C C . ARG A 1 91 ? 6.293 4.685 8.583 1.00 85.38 91 ARG A C 1
ATOM 753 O O . ARG A 1 91 ? 5.823 3.694 9.130 1.00 85.38 91 ARG A O 1
ATOM 760 N N . VAL A 1 92 ? 5.590 5.800 8.382 1.00 86.75 92 VAL A N 1
ATOM 761 C CA . VAL A 1 92 ? 4.183 5.941 8.796 1.00 86.75 92 VAL A CA 1
ATOM 762 C C . VAL A 1 92 ? 3.279 5.006 7.991 1.00 86.75 92 VAL A C 1
ATOM 764 O O . VAL A 1 92 ? 2.460 4.306 8.582 1.00 86.75 92 VAL A O 1
ATOM 767 N N . LEU A 1 93 ? 3.457 4.948 6.666 1.00 91.06 93 LEU A N 1
ATOM 768 C CA . LEU A 1 93 ? 2.677 4.068 5.787 1.00 91.06 93 LEU A CA 1
ATOM 769 C C . LEU A 1 93 ? 2.879 2.590 6.141 1.00 91.06 93 LEU A C 1
ATOM 771 O O . LEU A 1 93 ? 1.913 1.839 6.253 1.00 91.06 93 LEU A O 1
ATOM 775 N N . ARG A 1 94 ? 4.123 2.181 6.401 1.00 90.31 94 ARG A N 1
ATOM 776 C CA . ARG A 1 94 ? 4.431 0.820 6.844 1.00 90.31 94 ARG A CA 1
ATOM 777 C C . ARG A 1 94 ? 3.829 0.523 8.212 1.00 90.31 94 ARG A C 1
ATOM 779 O O . ARG A 1 94 ? 3.226 -0.531 8.393 1.00 90.31 94 ARG A O 1
ATOM 786 N N . PHE A 1 95 ? 3.961 1.449 9.164 1.00 89.81 95 PHE A N 1
ATOM 787 C CA . PHE A 1 95 ? 3.357 1.317 10.489 1.00 89.81 95 PHE A CA 1
ATOM 788 C C . PHE A 1 95 ? 1.848 1.082 10.386 1.00 89.81 95 PHE A C 1
ATOM 790 O O . PHE A 1 95 ? 1.350 0.124 10.974 1.00 89.81 95 PHE A O 1
ATOM 797 N N . ILE A 1 96 ? 1.127 1.919 9.632 1.00 91.25 96 ILE A N 1
ATOM 798 C CA . ILE A 1 96 ? -0.333 1.825 9.573 1.00 91.25 96 ILE A CA 1
ATOM 799 C C . ILE A 1 96 ? -0.801 0.583 8.805 1.00 91.25 96 ILE A C 1
ATOM 801 O O . ILE A 1 96 ? -1.780 -0.035 9.222 1.00 91.25 96 ILE A O 1
ATOM 805 N N . ALA A 1 97 ? -0.079 0.157 7.762 1.00 92.75 97 ALA A N 1
ATOM 806 C CA . ALA A 1 97 ? -0.342 -1.105 7.072 1.00 92.75 97 ALA A CA 1
ATOM 807 C C . ALA A 1 97 ? -0.183 -2.298 8.026 1.00 92.75 97 ALA A C 1
ATOM 809 O O . ALA A 1 97 ? -1.132 -3.051 8.251 1.00 92.75 97 ALA A O 1
ATOM 810 N N . LYS A 1 98 ? 0.976 -2.403 8.685 1.00 90.69 98 LYS A N 1
ATOM 811 C CA . LYS A 1 98 ? 1.271 -3.468 9.651 1.00 90.69 98 LYS A CA 1
ATOM 812 C C . LYS A 1 98 ? 0.292 -3.482 10.820 1.00 90.69 98 LYS A C 1
ATOM 814 O O . LYS A 1 98 ? -0.178 -4.542 11.230 1.00 90.69 98 LYS A O 1
ATOM 819 N N . PHE A 1 99 ? -0.032 -2.312 11.369 1.00 90.81 99 PHE A N 1
ATOM 820 C CA . PHE A 1 99 ? -1.027 -2.181 12.428 1.00 90.81 99 PHE A CA 1
ATOM 821 C C . PHE A 1 99 ? -2.385 -2.725 11.974 1.00 90.81 99 PHE A C 1
ATOM 823 O O . PHE A 1 99 ? -2.977 -3.535 12.685 1.00 90.81 99 PHE A O 1
ATOM 830 N N . SER A 1 100 ? -2.844 -2.329 10.785 1.00 92.31 100 SER A N 1
ATOM 831 C CA . SER A 1 100 ? -4.159 -2.707 10.257 1.00 92.31 100 SER A CA 1
ATOM 832 C C . SER A 1 100 ? -4.261 -4.205 9.981 1.00 92.31 100 SER A C 1
ATOM 834 O O . SER A 1 100 ? -5.245 -4.823 10.380 1.00 92.31 100 SER A O 1
ATOM 836 N N . ILE A 1 101 ? -3.223 -4.815 9.401 1.00 90.69 101 ILE A N 1
ATOM 837 C CA . ILE A 1 101 ? -3.167 -6.271 9.203 1.00 90.69 101 ILE A CA 1
ATOM 838 C C . ILE A 1 101 ? -3.138 -7.014 10.546 1.00 90.69 101 ILE A C 1
ATOM 840 O O . ILE A 1 101 ? -3.830 -8.015 10.715 1.00 90.69 101 ILE A O 1
ATOM 844 N N . ASN A 1 102 ? -2.404 -6.512 11.542 1.00 88.81 102 ASN A N 1
ATOM 845 C CA . ASN A 1 102 ? -2.398 -7.113 12.878 1.00 88.81 102 ASN A CA 1
ATOM 846 C C . ASN A 1 102 ? -3.760 -7.021 13.582 1.00 88.81 102 ASN A C 1
ATOM 848 O O . ASN A 1 102 ? -4.121 -7.946 14.308 1.00 88.81 102 ASN A O 1
ATOM 852 N N . GLN A 1 103 ? -4.511 -5.930 13.393 1.00 89.06 103 GLN A N 1
ATOM 853 C CA . GLN A 1 103 ? -5.879 -5.822 13.915 1.00 89.06 103 GLN A CA 1
ATOM 854 C C . GLN A 1 103 ? -6.825 -6.776 13.187 1.00 89.06 103 GLN A C 1
ATOM 856 O O . GLN A 1 103 ? -7.605 -7.472 13.837 1.00 89.06 103 GLN A O 1
ATOM 861 N N . TRP A 1 104 ? -6.683 -6.896 11.867 1.00 88.75 104 TRP A N 1
ATOM 862 C CA . TRP A 1 104 ? -7.444 -7.855 11.077 1.00 88.75 104 TRP A CA 1
ATOM 863 C C . TRP A 1 104 ? -7.218 -9.298 11.556 1.00 88.75 104 TRP A C 1
ATOM 865 O O . TRP A 1 104 ? -8.184 -10.005 11.829 1.00 88.75 104 TRP A O 1
ATOM 875 N N . LYS A 1 105 ? -5.958 -9.707 11.782 1.00 85.38 105 LYS A N 1
ATOM 876 C CA . LYS A 1 105 ? -5.595 -11.023 12.362 1.00 85.38 105 LYS A CA 1
ATOM 877 C C . LYS A 1 105 ? -6.245 -11.290 13.728 1.00 85.38 105 LYS A C 1
ATOM 879 O O . LYS A 1 105 ? -6.363 -12.436 14.143 1.00 85.38 105 LYS A O 1
ATOM 884 N N . ARG A 1 106 ? -6.657 -10.239 14.442 1.00 87.00 106 ARG A N 1
ATOM 885 C CA . ARG A 1 106 ? -7.347 -10.305 15.742 1.00 87.00 106 ARG A CA 1
ATOM 886 C C . ARG A 1 106 ? -8.871 -10.190 15.624 1.00 87.00 106 ARG A C 1
ATOM 888 O O . ARG A 1 106 ? -9.541 -10.083 16.646 1.00 87.00 106 ARG A O 1
ATOM 895 N N . GLY A 1 107 ? -9.415 -10.195 14.407 1.00 85.81 107 GLY A N 1
ATOM 896 C CA . GLY A 1 107 ? -10.850 -10.096 14.132 1.00 85.81 107 GLY A CA 1
ATOM 897 C C . GLY A 1 107 ? -11.399 -8.667 14.046 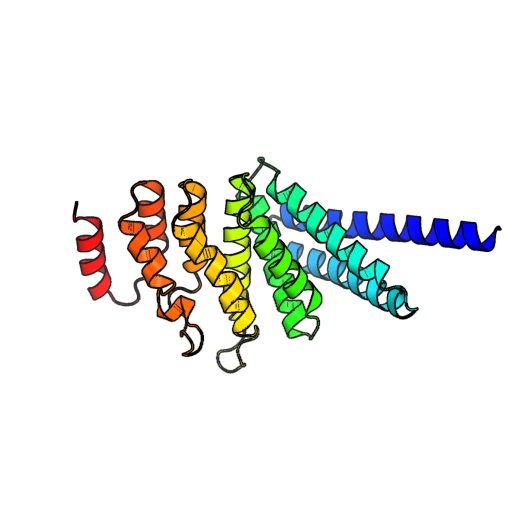1.00 85.81 107 GLY A C 1
ATOM 898 O O . GLY A 1 107 ? -12.612 -8.499 13.980 1.00 85.81 107 GLY A O 1
ATOM 899 N N . VAL A 1 108 ? -10.546 -7.636 14.036 1.00 88.50 108 VAL A N 1
ATOM 900 C CA . VAL A 1 108 ? -10.960 -6.228 13.896 1.00 88.50 108 VAL A CA 1
ATOM 901 C C . VAL A 1 108 ? -10.672 -5.756 12.471 1.00 88.50 108 VAL A C 1
ATOM 903 O O . VAL A 1 108 ? -9.554 -5.351 12.146 1.00 88.50 108 VAL A O 1
ATOM 906 N N . SER A 1 109 ? -11.684 -5.815 11.606 1.00 89.50 109 SER A N 1
ATOM 907 C CA . SER A 1 109 ? -11.536 -5.571 10.166 1.00 89.50 109 SER A CA 1
ATOM 908 C C . SER A 1 109 ? -11.572 -4.100 9.746 1.00 89.50 109 SER A C 1
ATOM 910 O O . SER A 1 109 ? -11.099 -3.752 8.662 1.00 89.50 109 SER A O 1
ATOM 912 N N . ASP A 1 110 ? -12.101 -3.223 10.600 1.00 90.31 110 ASP A N 1
ATOM 913 C CA . ASP A 1 110 ? -12.425 -1.835 10.256 1.00 90.31 110 ASP A CA 1
ATOM 914 C C . ASP A 1 110 ? -11.228 -1.025 9.745 1.00 90.31 110 ASP A C 1
ATOM 916 O O . ASP A 1 110 ? -11.364 -0.219 8.827 1.00 90.31 110 ASP A O 1
ATOM 920 N N . PHE A 1 111 ? -10.040 -1.262 10.307 1.00 92.25 111 PHE A N 1
ATOM 921 C CA . PHE A 1 111 ? -8.820 -0.576 9.885 1.00 92.25 111 PHE A CA 1
ATOM 922 C C . PHE A 1 111 ? -8.423 -0.929 8.455 1.00 92.25 111 PHE A C 1
ATOM 924 O O . PHE A 1 111 ? -8.110 -0.034 7.672 1.00 92.25 111 PHE A O 1
ATOM 931 N N . LEU A 1 112 ? -8.463 -2.216 8.099 1.00 92.94 112 LEU A N 1
ATOM 932 C CA . LEU A 1 112 ? -8.123 -2.651 6.748 1.00 92.94 112 LEU A CA 1
ATOM 933 C C . LEU A 1 112 ? -9.134 -2.099 5.738 1.00 92.94 112 LEU A C 1
ATOM 935 O O . LEU A 1 112 ? -8.721 -1.528 4.734 1.00 92.94 112 LEU A O 1
ATOM 939 N N . HIS A 1 113 ? -10.435 -2.191 6.031 1.00 93.31 113 HIS A N 1
ATOM 940 C CA . HIS A 1 113 ? -11.472 -1.630 5.160 1.00 93.31 113 HIS A CA 1
ATOM 941 C C . HIS A 1 113 ? -11.305 -0.120 4.964 1.00 93.31 113 HIS A C 1
ATOM 943 O O . HIS A 1 113 ? -11.289 0.346 3.826 1.00 93.31 113 HIS A O 1
ATOM 949 N N . CYS A 1 114 ? -11.064 0.627 6.046 1.00 93.62 114 CYS A N 1
ATOM 950 C CA . CYS A 1 114 ? -10.787 2.059 5.973 1.00 93.62 114 CYS A CA 1
ATOM 951 C C . CYS A 1 114 ? -9.581 2.380 5.074 1.00 93.62 114 CYS A C 1
ATOM 953 O O . CYS A 1 114 ? -9.607 3.382 4.357 1.00 93.62 114 CYS A O 1
ATOM 955 N N . LEU A 1 115 ? -8.505 1.585 5.129 1.00 95.12 115 LEU A N 1
ATOM 956 C CA . LEU A 1 115 ? -7.322 1.808 4.294 1.00 95.12 115 LEU A CA 1
ATOM 957 C C . LEU A 1 115 ? -7.551 1.429 2.829 1.00 95.12 115 LEU A C 1
ATOM 959 O O . LEU A 1 115 ? -7.043 2.123 1.953 1.00 95.12 115 LEU A O 1
ATOM 963 N N . VAL A 1 116 ? -8.311 0.369 2.555 1.00 94.81 116 VAL A N 1
ATOM 964 C CA . VAL A 1 116 ? -8.665 -0.034 1.186 1.00 94.81 116 VAL A CA 1
ATOM 965 C C . VAL A 1 116 ? -9.502 1.057 0.521 1.00 94.81 116 VAL A C 1
ATOM 967 O O . VAL A 1 116 ? -9.122 1.532 -0.546 1.00 94.81 116 VAL A O 1
ATOM 970 N N . GLU A 1 117 ? -10.550 1.546 1.191 1.00 94.56 117 GLU A N 1
ATOM 971 C CA . GLU A 1 117 ? -11.376 2.659 0.696 1.00 94.56 117 GLU A CA 1
ATOM 972 C C . GLU A 1 117 ? -10.550 3.940 0.488 1.00 94.56 117 GLU A C 1
ATOM 974 O O . GLU A 1 117 ? -10.716 4.666 -0.498 1.00 94.56 117 GLU A O 1
ATOM 979 N N . TYR A 1 118 ? -9.612 4.216 1.400 1.00 93.44 118 TYR A N 1
ATOM 980 C CA . TYR A 1 118 ? -8.686 5.341 1.273 1.00 93.44 118 TYR A CA 1
ATOM 981 C C . TYR A 1 118 ? -7.778 5.205 0.039 1.00 93.44 118 TYR A C 1
ATOM 983 O O . TYR A 1 118 ? -7.561 6.180 -0.680 1.00 93.44 118 TYR A O 1
ATOM 991 N N . CYS A 1 119 ? -7.275 4.001 -0.245 1.00 95.94 119 CYS A N 1
ATOM 992 C CA . CYS A 1 119 ? -6.451 3.746 -1.425 1.00 95.94 119 CYS A CA 1
ATOM 993 C C . CYS A 1 119 ? -7.264 3.852 -2.718 1.00 95.94 119 CYS A C 1
ATOM 995 O O . CYS A 1 119 ? -6.824 4.523 -3.649 1.00 95.94 119 CYS A O 1
ATOM 997 N N . GLU A 1 120 ? -8.454 3.250 -2.770 1.00 95.25 120 GLU A N 1
ATOM 998 C CA . GLU A 1 120 ? -9.341 3.312 -3.937 1.00 95.25 120 GLU A CA 1
ATOM 999 C C . GLU A 1 120 ? -9.694 4.769 -4.277 1.00 95.25 120 GLU A C 1
ATOM 1001 O O . GLU A 1 120 ? -9.495 5.201 -5.415 1.00 95.25 120 GLU A O 1
ATOM 1006 N N . SER A 1 121 ? -10.119 5.554 -3.281 1.00 93.44 121 SER A N 1
ATOM 1007 C CA . SER A 1 121 ? -10.560 6.945 -3.476 1.00 93.44 121 SER A CA 1
ATOM 1008 C C . SER A 1 121 ? -9.456 7.905 -3.931 1.00 93.44 121 SER A C 1
ATOM 1010 O O . SER A 1 121 ? -9.744 8.869 -4.640 1.00 93.44 121 SER A O 1
ATOM 1012 N N . LEU A 1 122 ? -8.200 7.654 -3.555 1.00 93.06 122 LEU A N 1
ATOM 1013 C CA . LEU A 1 122 ? -7.073 8.544 -3.859 1.00 93.06 122 LEU A CA 1
ATOM 1014 C C . LEU A 1 122 ? -6.117 8.010 -4.931 1.00 93.06 122 LEU A C 1
ATOM 1016 O O . LEU A 1 122 ? -5.221 8.739 -5.363 1.00 93.06 122 LEU A O 1
ATOM 1020 N N . SER A 1 123 ? -6.315 6.779 -5.403 1.00 92.62 123 SER A N 1
ATOM 1021 C CA . SER A 1 123 ? -5.482 6.131 -6.427 1.00 92.62 123 SER A CA 1
ATOM 1022 C C . SER A 1 123 ? -5.315 6.972 -7.698 1.00 92.62 123 SER A C 1
ATOM 1024 O O . SER A 1 123 ? -4.247 6.958 -8.314 1.00 92.62 123 SER A O 1
ATOM 1026 N N . CYS A 1 124 ? -6.354 7.718 -8.084 1.00 91.69 124 CYS A N 1
ATOM 1027 C CA . CYS A 1 124 ? -6.415 8.546 -9.290 1.00 91.69 124 CYS A CA 1
ATOM 1028 C C . CYS A 1 124 ? -6.283 10.053 -9.004 1.00 91.69 124 CYS A C 1
ATOM 1030 O O . CYS A 1 124 ? -6.613 10.863 -9.865 1.00 91.69 124 CYS A O 1
ATOM 1032 N N . CYS A 1 125 ? -5.837 10.447 -7.806 1.00 91.25 125 CYS A N 1
ATOM 1033 C CA . CYS A 1 125 ? -5.670 11.857 -7.447 1.00 91.25 125 CYS A CA 1
ATOM 1034 C C . CYS A 1 125 ? -4.701 12.565 -8.410 1.00 91.25 125 CYS A C 1
ATOM 1036 O O . CYS A 1 125 ? -3.697 11.980 -8.807 1.00 91.25 125 CYS A O 1
ATOM 1038 N N . ASP A 1 126 ? -4.951 13.827 -8.769 1.00 91.25 126 ASP A N 1
ATOM 1039 C CA . ASP A 1 126 ? -4.069 14.581 -9.675 1.00 91.25 126 ASP A CA 1
ATOM 1040 C C . ASP A 1 126 ? -2.671 14.825 -9.089 1.00 91.25 126 ASP A C 1
ATOM 1042 O O . ASP A 1 126 ? -1.678 14.878 -9.829 1.00 91.25 126 ASP A O 1
ATOM 1046 N N . ASP A 1 127 ? -2.578 14.904 -7.762 1.00 89.88 127 ASP A N 1
ATOM 1047 C CA . ASP A 1 127 ? -1.321 15.075 -7.050 1.00 89.88 127 ASP A CA 1
ATOM 1048 C C . ASP A 1 127 ? -0.448 13.812 -7.155 1.00 89.88 127 ASP A C 1
ATOM 1050 O O . ASP A 1 127 ? -0.826 12.699 -6.779 1.00 89.88 127 ASP A O 1
ATOM 1054 N N . VAL A 1 128 ? 0.761 14.000 -7.682 1.00 90.88 128 VAL A N 1
ATOM 1055 C CA . VAL A 1 128 ? 1.746 12.937 -7.910 1.00 90.88 128 VAL A CA 1
ATOM 1056 C C . VAL A 1 128 ? 2.193 12.286 -6.603 1.00 90.88 128 VAL A C 1
ATOM 1058 O O . VAL A 1 128 ? 2.323 11.064 -6.541 1.00 90.88 128 VAL A O 1
ATOM 1061 N N . ALA A 1 129 ? 2.435 13.086 -5.563 1.00 87.44 129 ALA A N 1
ATOM 1062 C CA . ALA A 1 129 ? 2.872 12.584 -4.270 1.00 87.44 129 ALA A CA 1
ATOM 1063 C C . ALA A 1 129 ? 1.770 11.746 -3.617 1.00 87.44 129 ALA A C 1
ATOM 1065 O O . ALA A 1 129 ? 2.078 10.741 -2.974 1.00 87.44 129 ALA A O 1
ATOM 1066 N N . VAL A 1 130 ? 0.499 12.109 -3.819 1.00 90.38 130 VAL A N 1
ATOM 1067 C CA . VAL A 1 130 ? -0.636 11.291 -3.376 1.00 90.38 130 VAL A CA 1
ATOM 1068 C C . VAL A 1 130 ? -0.612 9.932 -4.063 1.00 90.38 130 VAL A C 1
ATOM 1070 O O . VAL A 1 130 ? -0.525 8.923 -3.364 1.00 90.38 130 VAL A O 1
ATOM 1073 N N . ARG A 1 131 ? -0.588 9.879 -5.402 1.00 93.44 131 ARG A N 1
ATOM 1074 C CA . ARG A 1 131 ? -0.572 8.596 -6.134 1.00 93.44 131 ARG A CA 1
ATOM 1075 C C . ARG A 1 131 ? 0.633 7.730 -5.779 1.00 93.44 131 ARG A C 1
ATOM 1077 O O . ARG A 1 131 ? 0.471 6.528 -5.577 1.00 93.44 131 ARG A O 1
ATOM 1084 N N . GLN A 1 132 ? 1.815 8.334 -5.633 1.00 92.88 132 GLN A N 1
ATOM 1085 C CA . GLN A 1 132 ? 3.012 7.621 -5.188 1.00 92.88 132 GLN A CA 1
ATOM 1086 C C . GLN A 1 132 ? 2.794 7.000 -3.801 1.00 92.88 132 GLN A C 1
ATOM 1088 O O . GLN A 1 132 ? 3.002 5.806 -3.626 1.00 92.88 132 GLN A O 1
ATOM 1093 N N . ASN A 1 133 ? 2.315 7.770 -2.821 1.00 92.12 133 ASN A N 1
ATOM 1094 C CA . ASN A 1 133 ? 2.084 7.254 -1.471 1.00 92.12 133 ASN A CA 1
ATOM 1095 C C . ASN A 1 133 ? 0.978 6.190 -1.409 1.00 92.12 133 ASN A C 1
ATOM 1097 O O . ASN A 1 133 ? 1.074 5.287 -0.578 1.00 92.12 133 ASN A O 1
ATOM 1101 N N . ILE A 1 134 ? -0.043 6.271 -2.271 1.00 94.81 134 ILE A N 1
ATOM 1102 C CA . ILE A 1 134 ? -1.040 5.202 -2.400 1.00 94.81 134 ILE A CA 1
ATOM 1103 C C . ILE A 1 134 ? -0.375 3.916 -2.893 1.00 94.81 134 ILE A C 1
ATOM 1105 O O . ILE A 1 134 ? -0.563 2.884 -2.257 1.00 94.81 134 ILE A O 1
ATOM 1109 N N . CYS A 1 135 ? 0.462 3.971 -3.935 1.00 96.19 135 CYS A N 1
ATOM 1110 C CA . CYS A 1 135 ? 1.199 2.790 -4.405 1.00 96.19 135 CYS A CA 1
ATOM 1111 C C . CYS A 1 135 ? 2.053 2.183 -3.281 1.00 96.19 135 CYS A C 1
ATOM 1113 O O . CYS A 1 135 ? 1.941 0.992 -3.003 1.00 96.19 135 CYS A O 1
ATOM 1115 N N . THR A 1 136 ? 2.800 3.020 -2.553 1.00 94.62 136 THR A N 1
ATOM 1116 C CA . THR A 1 136 ? 3.599 2.603 -1.391 1.00 94.62 136 THR A CA 1
ATOM 1117 C C . THR A 1 136 ? 2.761 1.893 -0.321 1.00 94.62 136 THR A C 1
ATOM 1119 O O . THR A 1 136 ? 3.154 0.850 0.201 1.00 94.62 136 THR A O 1
ATOM 1122 N N . LEU A 1 137 ? 1.614 2.473 0.053 1.00 95.31 137 LEU A N 1
ATOM 1123 C CA . LEU A 1 137 ? 0.738 1.916 1.085 1.00 95.31 137 LEU A CA 1
ATOM 1124 C C . LEU A 1 137 ? 0.144 0.578 0.642 1.00 95.31 137 LEU A C 1
ATOM 1126 O O . LEU A 1 137 ? 0.121 -0.366 1.430 1.00 95.31 137 LEU A O 1
ATOM 1130 N N . VAL A 1 138 ? -0.292 0.496 -0.614 1.00 96.31 138 VAL A N 1
ATOM 1131 C CA . VAL A 1 138 ? -0.801 -0.732 -1.228 1.00 96.31 138 VAL A CA 1
ATOM 1132 C C . VAL A 1 138 ? 0.266 -1.831 -1.204 1.00 96.31 138 VAL A C 1
ATOM 1134 O O . VAL A 1 138 ? -0.028 -2.935 -0.752 1.00 96.31 138 VAL A O 1
ATOM 1137 N N . GLY A 1 139 ? 1.511 -1.523 -1.586 1.00 95.25 139 GLY A N 1
ATOM 1138 C CA . GLY A 1 139 ? 2.633 -2.463 -1.496 1.00 95.25 139 GLY A CA 1
ATOM 1139 C C . GLY A 1 139 ? 2.854 -2.992 -0.078 1.00 95.25 139 GLY A C 1
ATOM 1140 O O . GLY A 1 139 ? 2.963 -4.199 0.128 1.00 95.25 139 GLY A O 1
ATOM 1141 N N . PHE A 1 140 ? 2.835 -2.114 0.933 1.00 94.75 140 PHE A N 1
ATOM 1142 C CA . PHE A 1 140 ? 2.950 -2.552 2.328 1.00 94.75 140 PHE A CA 1
ATOM 1143 C C . PHE A 1 140 ? 1.766 -3.406 2.795 1.00 94.75 140 PHE A C 1
ATOM 1145 O O . PHE A 1 140 ? 1.977 -4.363 3.535 1.00 94.75 140 PHE A O 1
ATOM 1152 N N . LEU A 1 141 ? 0.534 -3.095 2.383 1.00 94.31 141 LEU A N 1
ATOM 1153 C CA . LEU A 1 141 ? -0.641 -3.897 2.738 1.00 94.31 141 LEU A CA 1
ATOM 1154 C C . LEU A 1 141 ? -0.577 -5.306 2.142 1.00 94.31 141 LEU A C 1
ATOM 1156 O O . LEU A 1 141 ? -0.881 -6.266 2.848 1.00 94.31 141 LEU A O 1
ATOM 1160 N N . LEU A 1 142 ? -0.158 -5.420 0.878 1.00 92.38 142 LEU A N 1
ATOM 1161 C CA . LEU A 1 142 ? 0.019 -6.706 0.206 1.00 92.38 142 LEU A CA 1
ATOM 1162 C C . LEU A 1 142 ? 1.153 -7.515 0.847 1.00 92.38 142 LEU A C 1
ATOM 1164 O O . LEU A 1 142 ? 0.961 -8.689 1.123 1.00 92.38 142 LEU A O 1
ATOM 1168 N N . LYS A 1 143 ? 2.283 -6.882 1.182 1.00 90.12 143 LYS A N 1
ATOM 1169 C CA . LYS A 1 143 ? 3.417 -7.543 1.846 1.00 90.12 143 LYS A CA 1
ATOM 1170 C C . LYS A 1 143 ? 3.088 -8.082 3.241 1.00 90.12 143 LYS A C 1
ATOM 1172 O O . LYS A 1 143 ? 3.469 -9.192 3.598 1.00 90.12 143 LYS A O 1
ATOM 1177 N N . GLU A 1 144 ? 2.461 -7.270 4.093 1.00 85.31 144 GLU A N 1
ATOM 1178 C CA . GLU A 1 144 ? 2.310 -7.601 5.520 1.00 85.31 144 GLU A CA 1
ATOM 1179 C C . GLU A 1 144 ? 1.312 -8.751 5.771 1.00 85.31 144 GLU A C 1
ATOM 1181 O O . GLU A 1 144 ? 1.270 -9.302 6.878 1.00 85.31 144 GLU A O 1
ATOM 1186 N N . GLN A 1 145 ? 0.522 -9.144 4.765 1.00 74.56 145 GLN A N 1
ATOM 1187 C CA . GLN A 1 145 ? -0.447 -10.234 4.888 1.00 74.56 145 GLN A CA 1
ATOM 1188 C C . GLN A 1 145 ? 0.237 -11.597 5.132 1.00 74.56 145 GLN A C 1
ATOM 1190 O O . GLN A 1 145 ? -0.235 -12.351 5.983 1.00 74.56 145 GLN A O 1
ATOM 1195 N N . ASP A 1 146 ? 1.384 -11.858 4.493 1.00 65.56 146 ASP A N 1
ATOM 1196 C CA . ASP A 1 146 ? 2.061 -13.168 4.477 1.00 65.56 146 ASP A CA 1
ATOM 1197 C C . ASP A 1 146 ? 3.101 -13.320 5.607 1.00 65.56 146 ASP A C 1
ATOM 1199 O O . ASP A 1 146 ? 3.749 -14.351 5.771 1.00 65.56 146 ASP A O 1
ATOM 1203 N N . GLY A 1 147 ? 3.219 -12.309 6.478 1.00 52.81 147 GLY A N 1
ATOM 1204 C CA . GLY A 1 147 ? 4.142 -12.278 7.620 1.00 52.81 147 GLY A CA 1
ATOM 1205 C C . GLY A 1 147 ? 3.812 -13.234 8.781 1.00 52.81 147 GLY A C 1
ATOM 1206 O O . GLY A 1 147 ? 4.201 -12.960 9.917 1.00 52.81 147 GLY A O 1
ATOM 1207 N N . GLY A 1 148 ? 3.063 -14.313 8.550 1.00 44.72 148 GLY A N 1
ATOM 1208 C CA . GLY A 1 148 ? 2.762 -15.341 9.545 1.00 44.72 148 GLY A CA 1
ATOM 1209 C C . GLY A 1 148 ? 2.664 -16.715 8.894 1.00 44.72 148 GLY A C 1
ATOM 1210 O O . GLY A 1 148 ? 1.783 -16.906 8.079 1.00 44.72 148 GLY A O 1
ATOM 1211 N N . SER A 1 149 ? 3.579 -17.619 9.272 1.00 36.47 149 SER A N 1
ATOM 1212 C CA . SER A 1 149 ? 3.512 -19.086 9.150 1.00 36.47 149 SER A CA 1
ATOM 1213 C C . SER A 1 149 ? 2.832 -19.649 7.890 1.00 36.47 149 SER A C 1
ATOM 1215 O O . SER A 1 149 ? 1.615 -19.599 7.774 1.00 36.47 149 SER A O 1
ATOM 1217 N N . ALA A 1 150 ? 3.607 -20.331 7.036 1.00 41.03 150 ALA A N 1
ATOM 1218 C CA . ALA A 1 150 ? 3.215 -21.025 5.793 1.00 41.03 150 ALA A CA 1
ATOM 1219 C C . ALA A 1 150 ? 2.089 -22.094 5.901 1.00 41.03 150 ALA A C 1
ATOM 1221 O O . ALA A 1 150 ? 1.909 -22.910 5.003 1.00 41.03 150 ALA A O 1
ATOM 1222 N N . THR A 1 151 ? 1.353 -22.130 7.008 1.00 44.12 151 THR A N 1
ATOM 1223 C CA . THR A 1 151 ? 0.254 -23.049 7.308 1.00 44.12 151 THR A CA 1
ATOM 1224 C C . THR A 1 151 ? -1.048 -22.345 7.692 1.00 44.12 151 THR A C 1
ATOM 1226 O O . THR A 1 151 ? -2.033 -23.035 7.938 1.00 44.12 151 THR A O 1
ATOM 1229 N N . GLU A 1 152 ? -1.079 -21.014 7.791 1.00 45.78 152 GLU A N 1
ATOM 1230 C CA . GLU A 1 152 ? -2.309 -20.276 8.094 1.00 45.78 152 GLU A CA 1
ATOM 1231 C C . GLU A 1 152 ? -2.903 -19.719 6.798 1.00 45.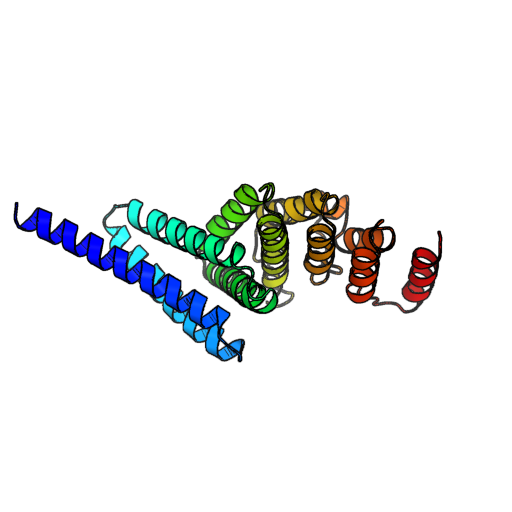78 152 GLU A C 1
ATOM 1233 O O . GLU A 1 152 ? -2.208 -19.094 5.999 1.00 45.78 152 GLU A O 1
ATOM 1238 N N . GLU A 1 153 ? -4.187 -20.010 6.570 1.00 51.75 153 GLU A N 1
ATOM 1239 C CA . GLU A 1 153 ? -4.978 -19.486 5.457 1.00 51.75 153 GLU A CA 1
ATOM 1240 C C . GLU A 1 153 ? -4.704 -17.993 5.245 1.00 51.75 153 GLU A C 1
ATOM 1242 O O . GLU A 1 153 ? -4.573 -17.235 6.208 1.00 51.75 153 GLU A O 1
ATOM 1247 N N . SER A 1 154 ? -4.628 -17.583 3.974 1.00 54.06 154 SER A N 1
ATOM 1248 C CA . SER A 1 154 ? -4.458 -16.189 3.564 1.00 54.06 154 SER A CA 1
ATOM 1249 C C . SER A 1 154 ? -5.222 -15.238 4.483 1.00 54.06 154 SER A C 1
ATOM 1251 O O . SER A 1 154 ? -6.453 -15.219 4.493 1.00 54.06 154 SER A O 1
ATOM 1253 N N . VAL A 1 155 ? -4.476 -14.419 5.225 1.00 65.12 155 VAL A N 1
ATOM 1254 C CA . VAL A 1 155 ? -5.027 -13.521 6.245 1.00 65.12 155 VAL A CA 1
ATOM 1255 C C . VAL A 1 155 ? -6.067 -12.590 5.632 1.00 65.12 155 VAL A C 1
ATOM 1257 O O . VAL A 1 155 ? -7.105 -12.348 6.231 1.00 65.12 155 VAL A O 1
ATOM 1260 N N . MET A 1 156 ? -5.806 -12.082 4.429 1.00 77.00 156 MET A N 1
ATOM 1261 C CA . MET A 1 156 ? -6.692 -11.183 3.700 1.00 77.00 156 MET A CA 1
ATOM 1262 C C . MET A 1 156 ? -7.548 -11.960 2.693 1.00 77.00 156 MET A C 1
ATOM 1264 O O . MET A 1 156 ? -7.036 -12.823 1.979 1.00 77.00 156 MET A O 1
ATOM 1268 N N . SER A 1 157 ? -8.839 -11.628 2.585 1.00 83.81 157 SER A N 1
ATOM 1269 C CA . SER A 1 157 ? -9.706 -12.202 1.547 1.00 83.81 157 SER A CA 1
ATOM 1270 C C . SER A 1 157 ? -9.181 -11.871 0.151 1.00 83.81 157 SER A C 1
ATOM 1272 O O . SER A 1 157 ? -8.753 -10.734 -0.082 1.00 83.81 157 SER A O 1
ATOM 1274 N N . ILE A 1 158 ? -9.306 -12.813 -0.785 1.00 85.06 158 ILE A N 1
ATOM 1275 C CA . ILE A 1 158 ? -8.840 -12.648 -2.166 1.00 85.06 158 ILE A CA 1
ATOM 1276 C C . ILE A 1 158 ? -9.379 -11.369 -2.821 1.00 85.06 158 ILE A C 1
ATOM 1278 O O . ILE A 1 158 ? -8.619 -10.640 -3.445 1.00 85.06 158 ILE A O 1
ATOM 1282 N N . ASP A 1 159 ? -10.642 -11.012 -2.572 1.00 88.19 159 ASP A N 1
ATOM 1283 C CA . ASP A 1 159 ? -11.266 -9.807 -3.130 1.00 88.19 159 ASP A CA 1
ATOM 1284 C C . ASP A 1 159 ? -10.534 -8.513 -2.750 1.00 88.19 159 ASP A C 1
ATOM 1286 O O . ASP A 1 159 ? -10.403 -7.604 -3.569 1.00 88.19 159 ASP A O 1
ATOM 1290 N N . ILE A 1 160 ? -10.021 -8.418 -1.519 1.00 90.56 160 ILE A N 1
ATOM 1291 C CA . ILE A 1 160 ? -9.258 -7.242 -1.084 1.00 90.56 160 ILE A CA 1
ATOM 1292 C C . ILE A 1 160 ? -7.883 -7.237 -1.759 1.00 90.56 160 ILE A C 1
ATOM 1294 O O . ILE A 1 160 ? -7.453 -6.182 -2.227 1.00 90.56 160 ILE A O 1
ATOM 1298 N N . LYS A 1 161 ? -7.218 -8.397 -1.872 1.00 89.56 161 LYS A N 1
ATOM 1299 C CA . LYS A 1 161 ? -5.932 -8.499 -2.584 1.00 89.56 161 LYS A CA 1
ATOM 1300 C C . LYS A 1 161 ? -6.073 -8.053 -4.032 1.00 89.56 161 LYS A C 1
ATOM 1302 O O . LYS A 1 161 ? -5.280 -7.240 -4.497 1.00 89.56 161 LYS A O 1
ATOM 1307 N N . ARG A 1 162 ? -7.119 -8.533 -4.706 1.00 91.25 162 ARG A N 1
ATOM 1308 C CA . ARG A 1 162 ? -7.450 -8.174 -6.086 1.00 91.25 162 ARG A CA 1
ATOM 1309 C C . ARG A 1 162 ? -7.631 -6.672 -6.235 1.00 91.25 162 ARG A C 1
ATOM 1311 O O . ARG A 1 162 ? -6.929 -6.059 -7.027 1.00 91.25 162 ARG A O 1
ATOM 1318 N N . LYS A 1 163 ? -8.473 -6.055 -5.399 1.00 93.06 163 LYS A N 1
ATOM 1319 C CA . LYS A 1 163 ? -8.678 -4.596 -5.395 1.00 93.06 163 LYS A CA 1
ATOM 1320 C C . LYS A 1 163 ? -7.380 -3.812 -5.222 1.00 93.06 163 LYS A C 1
ATOM 1322 O O . LYS A 1 163 ? -7.110 -2.889 -5.984 1.00 93.06 163 LYS A O 1
ATOM 1327 N N . LEU A 1 164 ? -6.578 -4.182 -4.226 1.00 95.06 164 LEU A N 1
ATOM 1328 C CA . LEU A 1 164 ? -5.300 -3.533 -3.946 1.00 95.06 164 LEU A CA 1
ATOM 1329 C C . LEU A 1 164 ? -4.330 -3.691 -5.124 1.00 95.06 164 LEU A C 1
ATOM 1331 O O . LEU A 1 164 ? -3.730 -2.716 -5.567 1.00 95.06 164 LEU A O 1
ATOM 1335 N N . TYR A 1 165 ? -4.211 -4.892 -5.679 1.00 95.62 165 TYR A N 1
ATOM 1336 C CA . TYR A 1 165 ? -3.304 -5.154 -6.788 1.00 95.62 165 TYR A CA 1
ATOM 1337 C C . TYR A 1 165 ? -3.730 -4.462 -8.088 1.00 95.62 165 TYR A C 1
ATOM 1339 O O . TYR A 1 165 ? -2.877 -3.917 -8.788 1.00 95.62 165 TYR A O 1
ATOM 1347 N N . SER A 1 166 ? -5.034 -4.363 -8.362 1.00 95.19 166 SER A N 1
ATOM 1348 C CA . SER A 1 166 ? -5.562 -3.585 -9.490 1.00 95.19 166 SER A CA 1
ATOM 1349 C C . SER A 1 166 ? -5.092 -2.131 -9.460 1.00 95.19 166 SER A C 1
ATOM 1351 O O . SER A 1 166 ? -4.726 -1.592 -10.502 1.00 95.19 166 SER A O 1
ATOM 1353 N N . ILE A 1 167 ? -5.005 -1.509 -8.276 1.00 96.88 167 ILE A N 1
ATOM 1354 C CA . ILE A 1 167 ? -4.466 -0.146 -8.141 1.00 96.88 167 ILE A CA 1
ATOM 1355 C C . ILE A 1 167 ? -3.016 -0.083 -8.648 1.00 96.88 167 ILE A C 1
ATOM 1357 O O . ILE A 1 167 ? -2.662 0.844 -9.378 1.00 96.88 167 ILE A O 1
ATOM 1361 N N . LEU A 1 168 ? -2.175 -1.063 -8.299 1.00 97.06 168 LEU A N 1
ATOM 1362 C CA . LEU A 1 168 ? -0.787 -1.117 -8.772 1.00 97.06 168 LEU A CA 1
ATOM 1363 C C 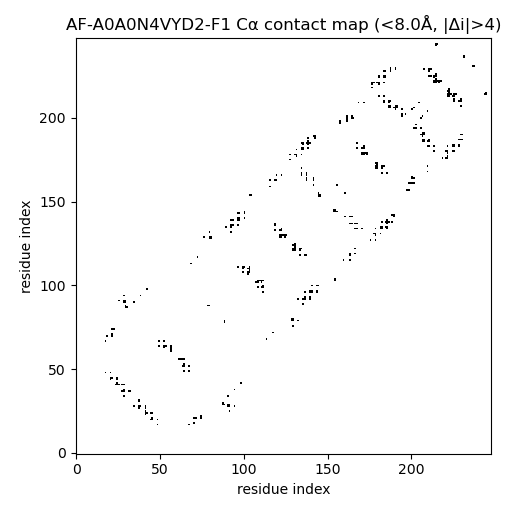. LEU A 1 168 ? -0.713 -1.342 -10.284 1.00 97.06 168 LEU A C 1
ATOM 1365 O O . LEU A 1 168 ? 0.052 -0.649 -10.955 1.00 97.06 168 LEU A O 1
ATOM 1369 N N . LEU A 1 169 ? -1.527 -2.247 -10.834 1.00 95.94 169 LEU A N 1
ATOM 1370 C CA . LEU A 1 169 ? -1.570 -2.506 -12.276 1.00 95.94 169 LEU A CA 1
ATOM 1371 C C . LEU A 1 169 ? -1.976 -1.264 -13.071 1.00 95.94 169 LEU A C 1
ATOM 1373 O O . LEU A 1 169 ? -1.336 -0.928 -14.068 1.00 95.94 169 LEU A O 1
ATOM 1377 N N . GLU A 1 170 ? -2.991 -0.532 -12.615 1.00 95.38 170 GLU A N 1
ATOM 1378 C CA . GLU A 1 170 ? -3.393 0.705 -13.278 1.00 95.38 170 GLU A CA 1
ATOM 1379 C C . GLU A 1 170 ? -2.321 1.801 -13.192 1.00 95.38 170 GLU A C 1
ATOM 1381 O O . GLU A 1 170 ? -2.205 2.639 -14.091 1.00 95.38 170 GLU A O 1
ATOM 1386 N N . ARG A 1 171 ? -1.555 1.852 -12.096 1.00 96.56 171 ARG A N 1
ATOM 1387 C CA . ARG A 1 171 ? -0.482 2.840 -11.898 1.00 96.56 171 ARG A CA 1
ATOM 1388 C C . ARG A 1 171 ? 0.853 2.416 -12.502 1.00 96.56 171 ARG A C 1
ATOM 1390 O O . ARG A 1 171 ? 1.724 3.267 -12.671 1.00 96.56 171 ARG A O 1
ATOM 1397 N N . GLN A 1 172 ? 1.003 1.164 -12.930 1.00 95.88 172 GLN A N 1
ATOM 1398 C CA . GLN A 1 172 ? 2.165 0.702 -13.692 1.00 95.88 172 GLN A CA 1
ATOM 1399 C C . GLN A 1 172 ? 2.399 1.562 -14.946 1.00 95.88 172 GLN A C 1
ATOM 1401 O O . GLN A 1 172 ? 3.537 1.774 -15.350 1.00 95.88 172 GLN A O 1
ATOM 1406 N N . LEU A 1 173 ? 1.325 2.091 -15.540 1.00 94.81 173 LEU A N 1
ATOM 1407 C CA . LEU A 1 173 ? 1.362 2.958 -16.719 1.00 94.81 173 LEU A CA 1
ATOM 1408 C C . LEU A 1 173 ? 1.177 4.449 -16.376 1.00 94.81 173 LEU A C 1
ATOM 1410 O O . LEU A 1 173 ? 0.782 5.234 -17.239 1.00 94.81 173 LEU A O 1
ATOM 1414 N N . ASP A 1 174 ? 1.429 4.867 -15.127 1.00 97.88 174 ASP A N 1
ATOM 1415 C CA . ASP A 1 174 ? 1.286 6.273 -14.726 1.00 97.88 174 ASP A CA 1
ATOM 1416 C C . ASP A 1 174 ? 2.170 7.186 -15.588 1.00 97.88 174 ASP A C 1
ATOM 1418 O O . ASP A 1 174 ? 3.316 6.871 -15.918 1.00 97.88 174 ASP A O 1
ATOM 1422 N N . LYS A 1 175 ? 1.658 8.374 -15.916 1.00 96.06 175 LYS A N 1
ATOM 1423 C CA . LYS A 1 175 ? 2.398 9.385 -16.685 1.00 96.06 175 LYS A CA 1
ATOM 1424 C C . LYS A 1 175 ? 3.689 9.837 -15.989 1.00 96.06 175 LYS A C 1
ATOM 1426 O O . LYS A 1 175 ? 4.605 10.311 -16.658 1.00 96.06 175 LYS A O 1
ATOM 1431 N N . VAL A 1 176 ? 3.779 9.702 -14.665 1.00 96.81 176 VAL A N 1
ATOM 1432 C CA . VAL A 1 176 ? 4.922 10.157 -13.870 1.00 96.81 176 VAL A CA 1
ATOM 1433 C C . VAL A 1 176 ? 5.837 9.003 -13.473 1.00 96.81 176 VAL A C 1
ATOM 1435 O O . VAL A 1 176 ? 5.431 8.076 -12.778 1.00 96.81 176 VAL A O 1
ATOM 1438 N N . THR A 1 177 ? 7.117 9.136 -13.828 1.00 96.69 177 THR A N 1
ATOM 1439 C CA . THR A 1 177 ? 8.195 8.182 -13.517 1.00 96.69 177 THR A CA 1
ATOM 1440 C C . THR A 1 177 ? 8.238 7.781 -12.043 1.00 96.69 177 THR A C 1
ATOM 1442 O O . THR A 1 177 ? 8.310 6.599 -11.739 1.00 96.69 177 THR A O 1
ATOM 1445 N N . ALA A 1 178 ? 8.135 8.738 -11.112 1.00 94.31 178 ALA A N 1
ATOM 1446 C CA . ALA A 1 178 ? 8.202 8.447 -9.676 1.00 94.31 178 ALA A CA 1
ATOM 1447 C C . ALA A 1 178 ? 7.092 7.494 -9.195 1.00 94.31 178 ALA A C 1
ATOM 1449 O O . ALA A 1 178 ? 7.336 6.673 -8.315 1.00 94.31 178 ALA A O 1
ATOM 1450 N N . VAL A 1 179 ? 5.894 7.573 -9.787 1.00 96.38 179 VAL A N 1
ATOM 1451 C CA . VAL A 1 179 ? 4.780 6.674 -9.455 1.00 96.38 179 VAL A CA 1
ATOM 1452 C C . VAL A 1 179 ? 5.040 5.283 -10.029 1.00 96.38 179 VAL A C 1
ATOM 1454 O O . VAL A 1 179 ? 4.919 4.302 -9.303 1.00 96.38 179 VAL A O 1
ATOM 1457 N N . ARG A 1 180 ? 5.485 5.187 -11.291 1.00 97.62 180 ARG A N 1
ATOM 1458 C CA . ARG A 1 180 ? 5.833 3.897 -11.916 1.00 97.62 180 ARG A CA 1
ATOM 1459 C C . ARG A 1 180 ? 6.965 3.178 -11.177 1.00 97.62 180 ARG A C 1
ATOM 1461 O O . ARG A 1 180 ? 6.857 1.987 -10.900 1.00 97.62 180 ARG A O 1
ATOM 1468 N N . SER A 1 181 ? 8.013 3.903 -10.781 1.00 96.56 181 SER A N 1
ATOM 1469 C CA . SER A 1 181 ? 9.092 3.358 -9.947 1.00 96.56 181 SER A CA 1
ATOM 1470 C C . SER A 1 181 ? 8.578 2.837 -8.605 1.00 96.56 181 SER A C 1
ATOM 1472 O O . SER A 1 181 ? 9.021 1.790 -8.141 1.00 96.56 181 SER A O 1
ATOM 1474 N N . GLU A 1 182 ? 7.629 3.532 -7.976 1.00 96.19 182 GLU A N 1
ATOM 1475 C CA . GLU A 1 182 ? 7.038 3.074 -6.716 1.00 96.19 182 GLU A CA 1
ATOM 1476 C C . GLU A 1 182 ? 6.199 1.805 -6.895 1.00 96.19 182 GLU A C 1
ATOM 1478 O O . GLU A 1 182 ? 6.244 0.931 -6.034 1.00 96.19 182 GLU A O 1
ATOM 1483 N N . VAL A 1 183 ? 5.483 1.658 -8.016 1.00 97.44 183 VAL A N 1
ATOM 1484 C CA . VAL A 1 183 ? 4.757 0.419 -8.341 1.00 97.44 183 VAL A CA 1
ATOM 1485 C C . VAL A 1 183 ? 5.718 -0.765 -8.411 1.00 97.44 183 VAL A C 1
ATOM 1487 O O . VAL A 1 183 ? 5.456 -1.782 -7.774 1.00 97.44 183 VAL A O 1
ATOM 1490 N N . ILE A 1 184 ? 6.852 -0.614 -9.104 1.00 97.44 184 ILE A N 1
ATOM 1491 C CA . ILE A 1 184 ? 7.887 -1.657 -9.204 1.00 97.44 184 ILE A CA 1
ATOM 1492 C C . ILE A 1 184 ? 8.397 -2.054 -7.811 1.00 97.44 184 ILE A C 1
ATOM 1494 O O . ILE A 1 184 ? 8.480 -3.239 -7.498 1.00 97.44 184 ILE A O 1
ATOM 1498 N N . LEU A 1 185 ? 8.689 -1.076 -6.947 1.00 95.75 185 LEU A N 1
ATOM 1499 C CA . LEU A 1 185 ? 9.109 -1.348 -5.567 1.00 95.75 185 LEU A CA 1
ATOM 1500 C C . LEU A 1 185 ? 8.015 -2.042 -4.746 1.00 95.75 185 LEU A C 1
ATOM 1502 O O . LEU A 1 185 ? 8.317 -2.904 -3.928 1.00 95.75 185 LEU A O 1
ATOM 1506 N N . SER A 1 186 ? 6.755 -1.671 -4.964 1.00 95.69 186 SER A N 1
ATOM 1507 C CA . SER A 1 186 ? 5.609 -2.172 -4.200 1.00 95.69 186 SER A CA 1
ATOM 1508 C C . SER A 1 186 ? 5.299 -3.639 -4.485 1.00 95.69 186 SER A C 1
ATOM 1510 O O . SER A 1 186 ? 4.816 -4.335 -3.597 1.00 95.69 186 SER A O 1
ATOM 1512 N N . VAL A 1 187 ? 5.589 -4.117 -5.699 1.00 95.44 187 VAL A N 1
ATOM 1513 C CA . VAL A 1 187 ? 5.409 -5.528 -6.078 1.00 95.44 187 VAL A CA 1
ATOM 1514 C C . VAL A 1 187 ? 6.643 -6.394 -5.799 1.00 95.44 187 VAL A C 1
ATOM 1516 O O . VAL A 1 187 ? 6.550 -7.615 -5.848 1.00 95.44 187 VAL A O 1
ATOM 1519 N N . ALA A 1 188 ? 7.795 -5.787 -5.494 1.00 93.19 188 ALA A N 1
ATOM 1520 C CA . ALA A 1 188 ? 9.064 -6.494 -5.318 1.00 93.19 188 ALA A CA 1
ATOM 1521 C C . ALA A 1 188 ? 9.032 -7.509 -4.170 1.00 93.19 188 ALA A C 1
ATOM 1523 O O . ALA A 1 188 ? 9.546 -8.617 -4.294 1.00 93.19 188 ALA A O 1
ATOM 1524 N N . ASP A 1 189 ? 8.403 -7.150 -3.055 1.00 88.31 189 ASP A N 1
ATOM 1525 C CA . ASP A 1 189 ? 8.340 -8.021 -1.881 1.00 88.31 189 ASP A CA 1
ATOM 1526 C C . ASP A 1 189 ? 7.375 -9.209 -2.053 1.00 88.31 189 ASP A C 1
ATOM 1528 O O . ASP A 1 189 ? 7.486 -10.164 -1.294 1.00 88.31 189 ASP A O 1
ATOM 1532 N N . ILE A 1 190 ? 6.473 -9.157 -3.041 1.00 90.06 190 ILE A N 1
ATOM 1533 C CA . ILE A 1 190 ? 5.455 -10.189 -3.328 1.00 90.06 190 ILE A CA 1
ATOM 1534 C C . ILE A 1 190 ? 5.724 -10.916 -4.659 1.00 90.06 190 ILE A C 1
ATOM 1536 O O . ILE A 1 190 ? 4.852 -11.572 -5.225 1.00 90.06 190 ILE A O 1
ATOM 1540 N N . GLN A 1 191 ? 6.920 -10.736 -5.232 1.00 90.19 191 GLN A N 1
ATOM 1541 C CA . GLN A 1 191 ? 7.204 -11.125 -6.618 1.00 90.19 191 GLN A CA 1
ATOM 1542 C C . GLN A 1 191 ? 7.246 -12.637 -6.870 1.00 90.19 191 GLN A C 1
ATOM 1544 O O . GLN A 1 191 ? 7.102 -13.067 -8.013 1.00 90.19 191 GLN A O 1
ATOM 1549 N N . ASP A 1 192 ? 7.470 -13.420 -5.817 1.00 85.88 192 ASP A N 1
ATOM 1550 C CA . ASP A 1 192 ? 7.603 -14.877 -5.865 1.00 85.88 192 ASP A CA 1
ATOM 1551 C C . ASP A 1 192 ? 6.487 -15.584 -5.070 1.00 85.88 192 ASP A C 1
ATOM 1553 O O . ASP A 1 192 ? 6.568 -16.791 -4.839 1.00 85.88 192 ASP A O 1
ATOM 1557 N N . ASP A 1 193 ? 5.456 -14.843 -4.649 1.00 85.31 193 ASP A N 1
ATOM 1558 C CA . ASP A 1 193 ? 4.316 -15.410 -3.932 1.00 85.31 193 ASP A CA 1
ATOM 1559 C C . ASP A 1 193 ? 3.493 -16.316 -4.857 1.00 85.31 193 ASP A C 1
ATOM 1561 O O . ASP A 1 193 ? 3.342 -16.059 -6.056 1.00 85.31 193 ASP A O 1
ATOM 1565 N N . GLU A 1 194 ? 2.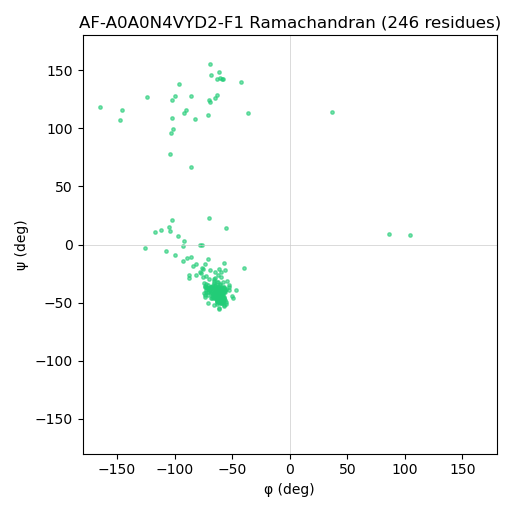928 -17.385 -4.294 1.00 83.06 194 GLU A N 1
ATOM 1566 C CA . GLU A 1 194 ? 2.013 -18.251 -5.033 1.00 83.06 194 GLU A CA 1
ATOM 1567 C C . GLU A 1 194 ? 0.753 -17.464 -5.412 1.00 83.06 194 GLU A C 1
ATOM 1569 O O . GLU A 1 194 ? 0.098 -16.871 -4.554 1.00 83.06 194 GLU A O 1
ATOM 1574 N N . ILE A 1 195 ? 0.411 -17.462 -6.703 1.00 82.31 195 ILE A N 1
ATOM 1575 C CA . ILE A 1 195 ? -0.757 -16.755 -7.234 1.00 82.31 195 ILE A CA 1
ATOM 1576 C C . ILE A 1 195 ? -1.953 -17.717 -7.234 1.00 82.31 195 ILE A C 1
ATOM 1578 O O . ILE A 1 195 ? -1.955 -18.677 -8.010 1.00 82.31 195 ILE A O 1
ATOM 1582 N N . PRO A 1 196 ? -2.989 -17.480 -6.409 1.00 82.25 196 PRO A N 1
ATOM 1583 C CA . PRO A 1 196 ? -4.195 -18.297 -6.414 1.00 82.25 196 PRO A CA 1
ATOM 1584 C C . PRO A 1 196 ? -4.923 -18.243 -7.763 1.00 82.25 196 PRO A C 1
ATOM 1586 O O . PRO A 1 196 ? -4.947 -17.210 -8.432 1.00 82.25 196 PRO A O 1
ATOM 1589 N N . ASN A 1 197 ? -5.588 -19.339 -8.140 1.00 81.12 197 ASN A N 1
ATOM 1590 C CA . ASN A 1 197 ? -6.307 -19.446 -9.421 1.00 81.12 197 ASN A CA 1
ATOM 1591 C C . ASN A 1 197 ? -7.462 -18.435 -9.586 1.00 81.12 197 ASN A C 1
ATOM 1593 O O . ASN A 1 197 ? -7.912 -18.184 -10.701 1.00 81.12 197 ASN A O 1
ATOM 1597 N N . ASP A 1 198 ? -7.977 -17.885 -8.490 1.00 81.06 198 ASP A N 1
ATOM 1598 C CA . ASP A 1 198 ? -9.026 -16.865 -8.455 1.00 81.06 198 ASP A CA 1
ATOM 1599 C C . ASP A 1 198 ? -8.476 -15.425 -8.418 1.00 81.06 198 ASP A C 1
ATOM 1601 O O . ASP A 1 198 ? -9.249 -14.466 -8.497 1.00 81.06 198 ASP A O 1
ATOM 1605 N N . PHE A 1 199 ? -7.148 -15.250 -8.388 1.00 83.31 199 PHE A N 1
ATOM 1606 C CA . PHE A 1 199 ? -6.474 -13.957 -8.502 1.00 83.31 199 PHE A CA 1
ATOM 1607 C C . PHE A 1 199 ? -6.265 -13.562 -9.970 1.00 83.31 199 PHE A C 1
ATOM 1609 O O . PHE A 1 199 ? -5.141 -13.469 -10.463 1.00 83.31 199 PHE A O 1
ATOM 1616 N N . VAL A 1 200 ? -7.370 -13.306 -10.670 1.00 84.31 200 VAL A N 1
ATOM 1617 C CA . VAL A 1 200 ? -7.389 -13.036 -12.119 1.00 84.31 200 VAL A CA 1
ATOM 1618 C C . VAL A 1 200 ? -6.373 -11.967 -12.538 1.00 84.31 200 VAL A C 1
ATOM 1620 O O . VAL A 1 200 ? -5.632 -12.169 -13.494 1.00 84.31 200 VAL A O 1
ATOM 1623 N N . GLU A 1 201 ? -6.277 -10.864 -11.798 1.00 85.19 201 GLU A N 1
ATOM 1624 C CA . GLU A 1 201 ? -5.391 -9.746 -12.131 1.00 85.19 201 GLU A CA 1
ATOM 1625 C C . GLU A 1 201 ? -3.905 -10.134 -12.071 1.00 85.19 201 GLU A C 1
ATOM 1627 O O . GLU A 1 201 ? -3.132 -9.756 -12.950 1.00 85.19 201 GLU A O 1
ATOM 1632 N N . ALA A 1 202 ? -3.505 -10.925 -11.071 1.00 81.62 202 ALA A N 1
ATOM 1633 C CA . ALA A 1 202 ? -2.133 -11.411 -10.938 1.00 81.62 202 ALA A CA 1
ATOM 1634 C C . ALA A 1 202 ? -1.817 -12.566 -11.907 1.00 81.62 202 ALA A C 1
ATOM 1636 O O . ALA A 1 202 ? -0.660 -12.755 -12.274 1.00 81.62 202 ALA A O 1
ATOM 1637 N N . LEU A 1 203 ? -2.827 -13.316 -12.361 1.00 86.12 203 LEU A N 1
ATOM 1638 C CA . LEU A 1 203 ? -2.669 -14.321 -13.420 1.00 86.12 203 LEU A CA 1
ATOM 1639 C C . LEU A 1 203 ? -2.468 -13.687 -14.801 1.00 86.12 203 LEU A C 1
ATOM 1641 O O . LEU A 1 203 ? -1.716 -14.220 -15.614 1.00 86.12 203 LEU A O 1
ATOM 1645 N N . GLU A 1 204 ? -3.132 -12.562 -15.080 1.00 87.81 204 GLU A N 1
ATOM 1646 C CA . GLU A 1 204 ? -2.931 -11.802 -16.321 1.00 87.81 204 GLU A CA 1
ATOM 1647 C C . GLU A 1 204 ? -1.570 -11.107 -16.354 1.00 87.81 204 GLU A C 1
ATOM 1649 O O . GLU A 1 204 ? -0.933 -11.009 -17.408 1.00 87.81 204 GLU A O 1
ATOM 1654 N N . ARG A 1 205 ? -1.134 -10.591 -15.202 1.00 90.88 205 ARG A N 1
ATOM 1655 C CA . ARG A 1 205 ? 0.169 -9.961 -15.046 1.00 90.88 205 ARG A CA 1
ATOM 1656 C C . ARG A 1 205 ? 0.679 -10.200 -13.641 1.00 90.88 205 ARG A C 1
ATOM 1658 O O . ARG A 1 205 ? 0.199 -9.577 -12.699 1.00 90.88 205 ARG A O 1
ATOM 1665 N N . SER A 1 206 ? 1.673 -11.071 -13.514 1.00 92.88 206 SER A N 1
ATOM 1666 C CA . SER A 1 206 ? 2.233 -11.376 -12.203 1.00 92.88 206 SER A CA 1
ATOM 1667 C C . SER A 1 206 ? 3.012 -10.181 -11.637 1.00 92.88 206 SER A C 1
ATOM 1669 O O . SER A 1 206 ? 3.546 -9.362 -12.396 1.00 92.88 206 SER A O 1
ATOM 1671 N N . PRO A 1 207 ? 3.162 -10.083 -10.304 1.00 94.06 207 PRO A N 1
ATOM 1672 C CA . PRO A 1 207 ? 4.097 -9.154 -9.672 1.00 94.06 207 PRO A CA 1
ATOM 1673 C C . PRO A 1 207 ? 5.496 -9.162 -10.308 1.00 94.06 207 PRO A C 1
ATOM 1675 O O . PRO A 1 207 ? 6.083 -8.103 -10.530 1.00 94.06 207 PRO A O 1
ATOM 1678 N N . LYS A 1 208 ? 5.998 -10.343 -10.686 1.00 91.88 208 LYS A N 1
ATOM 1679 C CA . LYS A 1 208 ? 7.282 -10.490 -11.375 1.00 91.88 208 LYS A CA 1
ATOM 1680 C C . LYS A 1 208 ? 7.264 -9.890 -12.778 1.00 91.88 208 LYS A C 1
ATOM 1682 O O . LYS A 1 208 ? 8.193 -9.169 -13.137 1.00 91.88 208 LYS A O 1
ATOM 1687 N N . ASP A 1 209 ? 6.196 -10.105 -13.543 1.00 91.81 209 ASP A N 1
ATOM 1688 C CA . ASP A 1 209 ? 6.033 -9.498 -14.870 1.00 91.81 209 ASP A CA 1
ATOM 1689 C C . ASP A 1 209 ? 5.994 -7.970 -14.798 1.00 91.81 209 ASP A C 1
ATOM 1691 O O . ASP A 1 209 ? 6.570 -7.299 -15.655 1.00 91.81 209 ASP A O 1
ATOM 1695 N N . VAL A 1 210 ? 5.376 -7.399 -13.755 1.00 94.75 210 VAL A N 1
ATOM 1696 C CA . VAL A 1 210 ? 5.379 -5.945 -13.530 1.00 94.75 210 VAL A CA 1
ATOM 1697 C C . VAL A 1 210 ? 6.809 -5.405 -13.413 1.00 94.75 210 VAL A C 1
ATOM 1699 O O . VAL A 1 210 ? 7.122 -4.381 -14.028 1.00 94.75 210 VAL A O 1
ATOM 1702 N N . ILE A 1 211 ? 7.687 -6.103 -12.685 1.00 94.25 211 ILE A N 1
ATOM 1703 C CA . ILE A 1 211 ? 9.106 -5.734 -12.539 1.00 94.25 211 ILE A CA 1
ATOM 1704 C C . ILE A 1 211 ? 9.845 -5.890 -13.872 1.00 94.25 211 ILE A C 1
ATOM 1706 O O . ILE A 1 211 ? 10.555 -4.973 -14.285 1.00 94.25 211 ILE A O 1
ATOM 1710 N N . LEU A 1 212 ? 9.647 -7.010 -14.576 1.00 91.19 212 LEU A N 1
ATOM 1711 C CA . LEU A 1 212 ? 10.292 -7.274 -15.868 1.00 91.19 212 LEU A CA 1
ATOM 1712 C C . LEU A 1 212 ? 9.909 -6.237 -16.931 1.00 91.19 212 LEU A C 1
ATOM 1714 O O . LEU A 1 212 ? 10.760 -5.800 -17.704 1.00 91.19 212 LEU A O 1
ATOM 1718 N N . MET A 1 213 ? 8.655 -5.784 -16.948 1.00 91.06 213 MET A N 1
ATOM 1719 C CA . MET A 1 213 ? 8.232 -4.670 -17.802 1.00 91.06 213 MET A CA 1
ATOM 1720 C C . MET A 1 213 ? 8.969 -3.369 -17.456 1.00 91.06 213 MET A C 1
ATOM 1722 O O . MET A 1 213 ? 9.263 -2.582 -18.355 1.00 91.06 213 MET A O 1
ATOM 1726 N N . GLY A 1 214 ? 9.324 -3.165 -16.184 1.00 92.69 214 GLY A N 1
ATOM 1727 C CA . GLY A 1 214 ? 10.125 -2.031 -15.725 1.00 92.69 214 GLY A CA 1
ATOM 1728 C C . GLY A 1 214 ? 11.512 -1.949 -16.371 1.00 92.69 214 GLY A C 1
ATOM 1729 O O . GLY A 1 214 ? 12.002 -0.842 -16.584 1.00 92.69 214 GLY A O 1
ATOM 1730 N N . PHE A 1 215 ? 12.118 -3.070 -16.787 1.00 90.69 215 PHE A N 1
ATOM 1731 C CA . PHE A 1 215 ? 13.380 -3.061 -17.551 1.00 90.69 215 PHE A CA 1
ATOM 1732 C C . PHE A 1 215 ? 13.271 -2.361 -18.900 1.00 90.69 215 PHE A C 1
ATOM 1734 O O . PHE A 1 215 ? 14.264 -1.846 -19.405 1.00 90.69 215 PHE A O 1
ATOM 1741 N N . ARG A 1 216 ? 12.066 -2.323 -19.470 1.00 90.00 216 ARG A N 1
ATOM 1742 C CA . ARG A 1 216 ? 11.773 -1.691 -20.758 1.00 90.00 216 ARG A CA 1
ATOM 1743 C C . ARG A 1 216 ? 11.069 -0.347 -20.598 1.00 90.00 216 ARG A C 1
ATOM 1745 O O . ARG A 1 216 ? 10.555 0.194 -21.575 1.00 90.00 216 ARG A O 1
ATOM 1752 N N . ASP A 1 217 ? 11.016 0.201 -19.382 1.00 94.69 217 ASP A N 1
ATOM 1753 C CA . ASP A 1 217 ? 10.446 1.527 -19.168 1.00 94.69 217 ASP A CA 1
ATOM 1754 C C . ASP A 1 217 ? 11.278 2.581 -19.910 1.00 94.69 217 ASP A C 1
ATOM 1756 O O . ASP A 1 217 ? 12.508 2.521 -19.954 1.00 94.69 217 ASP A O 1
ATOM 1760 N N . ILE A 1 218 ? 10.601 3.584 -20.465 1.00 93.19 218 ILE A N 1
ATOM 1761 C CA . ILE A 1 218 ? 11.208 4.743 -21.132 1.00 93.19 218 ILE A CA 1
ATOM 1762 C C . ILE A 1 218 ? 12.173 5.488 -20.192 1.00 93.19 218 ILE A C 1
ATOM 1764 O O . ILE A 1 218 ? 13.226 5.971 -20.623 1.00 93.19 218 ILE A O 1
ATOM 1768 N N . ALA A 1 219 ? 11.845 5.581 -18.905 1.00 94.31 219 ALA A N 1
ATOM 1769 C CA . ALA A 1 219 ? 12.647 6.283 -17.920 1.00 94.31 219 ALA A CA 1
ATOM 1770 C C . ALA A 1 219 ? 13.747 5.3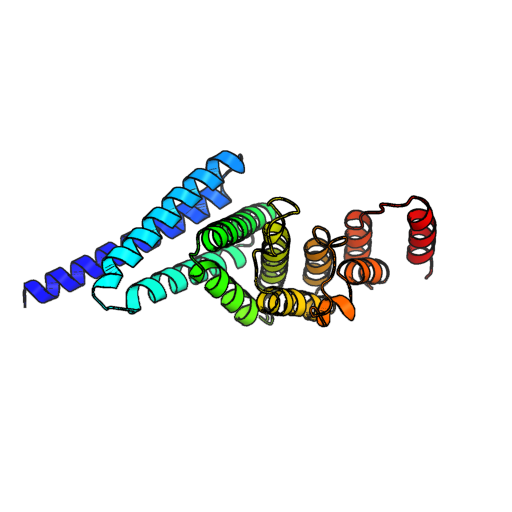86 -17.336 1.00 94.31 219 ALA A C 1
ATOM 1772 O O . 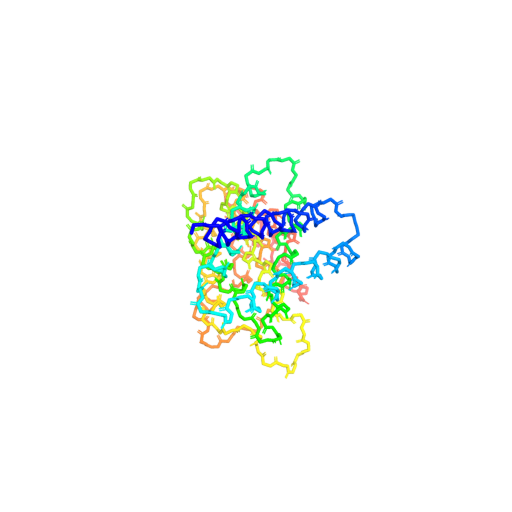ALA A 1 219 ? 13.479 4.312 -16.800 1.00 94.31 219 ALA A O 1
ATOM 1773 N N . ALA A 1 220 ? 14.989 5.879 -17.364 1.00 93.25 220 ALA A N 1
ATOM 1774 C CA . ALA A 1 220 ? 16.143 5.171 -16.808 1.00 93.25 220 ALA A CA 1
ATOM 1775 C C . ALA A 1 220 ? 15.976 4.830 -15.319 1.00 93.25 220 ALA A C 1
ATOM 1777 O O . ALA A 1 220 ? 16.365 3.744 -14.900 1.00 93.25 220 ALA A O 1
ATOM 1778 N N . ASP A 1 221 ? 15.343 5.713 -14.543 1.00 92.62 221 ASP A N 1
ATOM 1779 C CA . ASP A 1 221 ? 15.098 5.489 -13.116 1.00 92.62 221 ASP A CA 1
ATOM 1780 C C . ASP A 1 221 ? 14.192 4.278 -12.868 1.00 92.62 221 ASP A C 1
ATOM 1782 O O . ASP A 1 221 ? 14.462 3.491 -11.966 1.00 92.62 221 ASP A O 1
ATOM 1786 N N . CYS A 1 222 ? 13.144 4.088 -13.678 1.00 95.94 222 CYS A N 1
ATOM 1787 C CA . CYS A 1 222 ? 12.279 2.911 -13.575 1.00 95.94 222 CYS A CA 1
ATOM 1788 C C . CYS A 1 222 ? 13.049 1.633 -13.922 1.00 95.94 222 CYS A C 1
ATOM 1790 O O . CYS A 1 222 ? 12.933 0.642 -13.201 1.00 95.94 222 CYS A O 1
ATOM 1792 N N . ARG A 1 223 ? 13.895 1.677 -14.963 1.00 94.12 223 ARG A N 1
ATOM 1793 C CA . ARG A 1 223 ? 14.761 0.546 -15.332 1.00 94.12 223 ARG A CA 1
ATOM 1794 C C . ARG A 1 223 ? 15.720 0.180 -14.202 1.00 94.12 223 ARG A C 1
ATOM 1796 O O . ARG A 1 223 ? 15.803 -0.984 -13.826 1.00 94.12 223 ARG A O 1
ATOM 1803 N N . LEU A 1 224 ? 16.400 1.170 -13.620 1.00 92.81 224 LEU A N 1
ATOM 1804 C CA . LEU A 1 224 ? 17.320 0.961 -12.501 1.00 92.81 224 LEU A CA 1
ATOM 1805 C C . LEU A 1 224 ? 16.598 0.375 -11.282 1.00 92.81 224 LEU A C 1
ATOM 1807 O O . LEU A 1 224 ? 17.078 -0.585 -10.684 1.00 92.81 224 LEU A O 1
ATOM 1811 N N . VAL A 1 225 ? 15.432 0.926 -10.936 1.00 94.81 225 V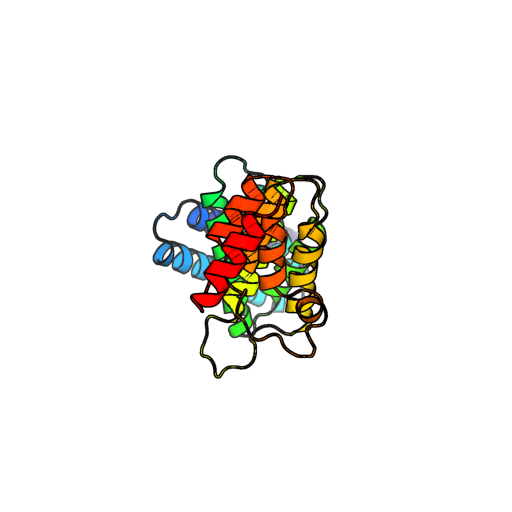AL A N 1
ATOM 1812 C CA . VAL A 1 225 ? 14.613 0.430 -9.825 1.00 94.81 225 VAL A CA 1
ATOM 1813 C C . VAL A 1 225 ? 14.193 -1.018 -10.055 1.00 94.81 225 VAL A C 1
ATOM 1815 O O . VAL A 1 225 ? 14.329 -1.823 -9.139 1.00 94.81 225 VAL A O 1
ATOM 1818 N N . ALA A 1 226 ? 13.753 -1.374 -11.263 1.00 93.44 226 ALA A N 1
ATOM 1819 C CA . ALA A 1 226 ? 13.427 -2.754 -11.599 1.00 93.44 226 ALA A CA 1
ATOM 1820 C C . ALA A 1 226 ? 14.630 -3.684 -11.422 1.00 93.44 226 ALA A C 1
ATOM 1822 O O . ALA A 1 226 ? 14.479 -4.767 -10.858 1.00 93.44 226 ALA A O 1
ATOM 1823 N N . VAL A 1 227 ? 15.829 -3.267 -11.854 1.00 89.12 227 VAL A N 1
ATOM 1824 C CA . VAL A 1 227 ? 17.047 -4.097 -11.742 1.00 89.12 227 VAL A CA 1
ATOM 1825 C C . VAL A 1 227 ? 17.388 -4.350 -10.281 1.00 89.12 227 VAL A C 1
ATOM 1827 O O . VAL A 1 227 ? 17.724 -5.472 -9.915 1.00 89.12 227 VAL A O 1
ATOM 1830 N N . CYS A 1 228 ? 17.258 -3.331 -9.435 1.00 89.56 228 CYS A N 1
ATOM 1831 C CA . CYS A 1 228 ? 17.497 -3.470 -8.003 1.00 89.56 228 CYS A CA 1
ATOM 1832 C C . CYS A 1 228 ? 16.399 -4.256 -7.269 1.00 89.56 228 CYS A C 1
ATOM 1834 O O . CYS A 1 228 ? 16.676 -4.819 -6.213 1.00 89.56 228 CYS A O 1
ATOM 1836 N N . ALA A 1 229 ? 15.167 -4.254 -7.781 1.00 91.31 229 ALA A N 1
ATOM 1837 C CA . ALA A 1 229 ? 14.008 -4.862 -7.132 1.00 91.31 229 ALA A CA 1
ATOM 1838 C C . ALA A 1 229 ? 13.827 -6.350 -7.465 1.00 91.31 229 ALA A C 1
ATOM 1840 O O . ALA A 1 229 ? 13.227 -7.088 -6.686 1.00 91.31 229 ALA A O 1
ATOM 1841 N N . LEU A 1 230 ? 14.312 -6.801 -8.621 1.00 88.88 230 LEU A N 1
ATOM 1842 C CA . LEU A 1 230 ? 14.114 -8.174 -9.061 1.00 88.88 230 LEU A CA 1
ATOM 1843 C C . LEU A 1 230 ? 14.924 -9.163 -8.208 1.00 88.88 230 LEU A C 1
ATOM 1845 O O . LEU A 1 230 ? 16.152 -9.100 -8.138 1.00 88.88 230 LEU A O 1
ATOM 1849 N N . HIS A 1 231 ? 14.237 -10.140 -7.625 1.00 84.19 231 HIS A N 1
ATOM 1850 C CA . HIS A 1 231 ? 14.853 -11.275 -6.956 1.00 84.19 231 HIS A CA 1
ATOM 1851 C C . HIS A 1 231 ? 15.056 -12.418 -7.956 1.00 84.19 231 HIS A C 1
ATOM 1853 O O . HIS A 1 231 ? 14.122 -13.004 -8.518 1.00 84.19 231 HIS A O 1
ATOM 1859 N N . VAL A 1 232 ? 16.326 -12.744 -8.192 1.00 74.44 232 VAL A N 1
ATOM 1860 C CA . VAL A 1 232 ? 16.733 -13.803 -9.114 1.00 74.44 232 VAL A CA 1
ATOM 1861 C C . VAL A 1 232 ? 17.095 -15.047 -8.309 1.00 74.44 232 VAL A C 1
ATOM 1863 O O . VAL A 1 232 ? 18.190 -15.158 -7.768 1.00 74.44 232 VAL A O 1
ATOM 1866 N N . VAL A 1 233 ? 16.159 -15.993 -8.225 1.00 68.00 233 VAL A N 1
ATOM 1867 C CA . VAL A 1 233 ? 16.341 -17.250 -7.471 1.00 68.00 233 VAL A CA 1
ATOM 1868 C C . VAL A 1 233 ? 17.209 -18.265 -8.236 1.00 68.00 233 VAL A C 1
ATOM 1870 O O . VAL A 1 233 ? 17.846 -19.119 -7.627 1.00 68.00 233 VAL A O 1
ATOM 1873 N N . ALA A 1 234 ? 17.291 -18.155 -9.568 1.00 67.31 234 ALA A N 1
ATOM 1874 C CA . ALA A 1 234 ? 18.081 -19.044 -10.422 1.00 67.31 234 ALA A CA 1
ATOM 1875 C C . ALA A 1 234 ? 19.088 -18.254 -11.266 1.00 67.31 234 ALA A C 1
ATOM 1877 O O . ALA A 1 234 ? 18.707 -17.353 -12.010 1.00 67.31 234 ALA A O 1
ATOM 1878 N N . SER A 1 235 ? 20.366 -18.628 -11.201 1.00 64.31 235 SER A N 1
ATOM 1879 C CA . SER A 1 235 ? 21.455 -17.965 -11.934 1.00 64.31 235 SER A CA 1
ATOM 1880 C C . SER A 1 235 ? 21.248 -17.941 -13.451 1.00 64.31 235 SER A C 1
ATOM 1882 O O . SER A 1 235 ? 21.596 -16.955 -14.085 1.00 64.31 235 SER A O 1
ATOM 1884 N N . SER A 1 236 ? 20.601 -18.956 -14.030 1.00 61.81 236 SER A N 1
ATOM 1885 C CA . SER A 1 236 ? 20.251 -18.992 -15.458 1.00 61.81 236 SER A CA 1
ATOM 1886 C C . SER A 1 236 ? 19.252 -17.911 -15.878 1.00 61.81 236 SER A C 1
ATOM 1888 O O . SER A 1 236 ? 19.204 -17.540 -17.047 1.00 61.81 236 SER A O 1
ATOM 1890 N N . HIS A 1 237 ? 18.447 -17.388 -14.949 1.00 65.75 237 HIS A N 1
ATOM 1891 C CA . HIS A 1 237 ? 17.594 -16.239 -15.235 1.00 65.75 237 HIS A CA 1
ATOM 1892 C C . HIS A 1 237 ? 18.412 -14.947 -15.287 1.00 65.75 237 HIS A C 1
ATOM 1894 O O . HIS A 1 237 ? 18.044 -14.062 -16.043 1.00 65.75 237 HIS A O 1
ATOM 1900 N N . ALA A 1 238 ? 19.539 -14.835 -14.573 1.00 67.56 238 ALA A N 1
ATOM 1901 C CA . ALA A 1 238 ? 20.375 -13.633 -14.616 1.00 67.56 238 ALA A CA 1
ATOM 1902 C C . ALA A 1 238 ? 20.879 -13.331 -16.038 1.00 67.56 238 ALA A C 1
ATOM 1904 O O . ALA A 1 238 ? 20.794 -12.185 -16.470 1.00 67.56 238 ALA A O 1
ATOM 1905 N N . ASP A 1 239 ? 21.310 -14.351 -16.785 1.00 67.00 239 ASP A N 1
ATOM 1906 C CA . ASP A 1 239 ? 21.797 -14.190 -18.163 1.00 67.00 239 ASP A CA 1
ATOM 1907 C C . ASP A 1 239 ? 20.695 -13.683 -19.109 1.00 67.00 239 ASP A C 1
ATOM 1909 O O . ASP A 1 239 ? 20.911 -12.743 -19.873 1.00 67.00 239 ASP A O 1
ATOM 1913 N N . TYR A 1 240 ? 19.480 -14.231 -18.992 1.00 68.38 240 TYR A N 1
ATOM 1914 C CA . TYR A 1 240 ? 18.314 -13.762 -19.749 1.00 68.38 240 TYR A CA 1
ATOM 1915 C C . TYR A 1 240 ? 17.936 -12.314 -19.403 1.00 68.38 240 TYR A C 1
ATOM 1917 O O . TYR A 1 240 ? 17.534 -11.543 -20.269 1.00 68.38 240 TYR A O 1
ATOM 1925 N N . LEU A 1 241 ? 18.078 -11.915 -18.138 1.00 69.69 241 LEU A N 1
ATOM 1926 C CA . LEU A 1 241 ? 17.760 -10.558 -17.687 1.00 69.69 241 LEU A CA 1
ATOM 1927 C C . LEU A 1 241 ? 18.811 -9.546 -18.159 1.00 69.69 241 LEU A C 1
ATOM 1929 O O . LEU A 1 241 ? 18.449 -8.426 -18.514 1.00 69.69 241 LEU A O 1
ATOM 1933 N N . ILE A 1 242 ? 20.087 -9.948 -18.218 1.00 69.62 242 ILE A N 1
ATOM 1934 C CA . ILE A 1 242 ? 21.161 -9.161 -18.841 1.00 69.62 242 ILE A CA 1
ATOM 1935 C C . ILE A 1 242 ? 20.851 -8.948 -20.323 1.00 69.62 242 ILE A C 1
ATOM 1937 O O . ILE A 1 242 ? 20.953 -7.821 -20.804 1.00 69.62 242 ILE A O 1
ATOM 1941 N N . GLU A 1 243 ? 20.433 -9.994 -21.036 1.00 72.31 243 GLU A N 1
ATOM 1942 C CA . GLU A 1 243 ? 20.037 -9.892 -22.442 1.00 72.31 243 GLU A CA 1
ATOM 1943 C C . GLU A 1 243 ? 18.831 -8.954 -22.614 1.00 72.31 243 GLU A C 1
ATOM 1945 O O . GLU A 1 243 ? 18.887 -8.012 -23.402 1.00 72.31 243 GLU A O 1
ATOM 1950 N N . LEU A 1 244 ? 17.784 -9.120 -21.798 1.00 69.12 244 LEU A N 1
ATOM 1951 C CA . LEU A 1 244 ? 16.568 -8.306 -21.862 1.00 69.12 244 LEU A CA 1
ATOM 1952 C C . LEU A 1 244 ? 16.809 -6.820 -21.554 1.00 69.12 244 LEU A C 1
ATOM 1954 O O . LEU A 1 244 ? 16.112 -5.973 -22.108 1.00 69.12 244 LEU A O 1
ATOM 1958 N N . ALA A 1 245 ? 17.769 -6.511 -20.678 1.00 65.94 245 ALA A N 1
ATOM 1959 C CA . ALA A 1 245 ? 18.181 -5.146 -20.350 1.00 65.94 245 ALA A CA 1
ATOM 1960 C C . ALA A 1 245 ? 19.155 -4.539 -21.379 1.00 65.94 245 ALA A C 1
ATOM 1962 O O . ALA A 1 245 ? 19.338 -3.323 -21.387 1.00 65.94 245 ALA A O 1
ATOM 1963 N N . SER A 1 246 ? 19.782 -5.370 -22.219 1.00 68.62 246 SER A N 1
ATOM 1964 C CA . SER A 1 246 ? 20.765 -4.958 -23.233 1.00 68.62 246 SER A CA 1
ATOM 1965 C C . SER A 1 246 ? 20.178 -4.844 -24.646 1.00 68.62 246 SER A C 1
ATOM 1967 O O . SER A 1 246 ? 20.871 -4.379 -25.549 1.00 68.62 246 SER A O 1
ATOM 1969 N N . CYS A 1 247 ? 18.937 -5.287 -24.865 1.00 59.44 247 CYS A N 1
ATOM 1970 C CA . CYS A 1 247 ? 18.234 -5.104 -26.132 1.00 59.44 247 CYS A CA 1
ATOM 1971 C C . CYS A 1 247 ? 17.594 -3.708 -26.206 1.00 59.44 247 CYS A C 1
ATOM 1973 O O . CYS A 1 247 ? 16.594 -3.461 -25.531 1.00 59.44 247 CYS A O 1
ATOM 1975 N N . ASP A 1 248 ? 18.172 -2.840 -27.043 1.00 51.59 248 ASP A N 1
ATOM 1976 C CA . ASP A 1 248 ? 17.584 -1.568 -27.503 1.00 51.59 248 ASP A CA 1
ATOM 1977 C C . ASP A 1 248 ? 16.365 -1.782 -28.423 1.00 51.59 248 ASP A C 1
ATOM 1979 O O . ASP A 1 248 ? 16.445 -2.633 -29.344 1.00 51.59 248 ASP A O 1
#

Sequence (248 aa):
MRLTLLRIWSKKLEYFVFREKISDTFETAYNSICEASGSKYSSEILLAAFNKVEEENASGEQSLKRIFFEKLQHRLSYMVESLVSLDKRRRVLRFIAKFSINQWKRGVSDFLHCLVEYCESLSCCDDVAVRQNICTLVGFLLKEQDGGSATEESVMSIDIKRKLYSILLERQLDKVTAVRSEVILSVADIQDDEIPNDFVEALERSPKDVILMGFRDIAADCRLVAVCALHVVASSHADYLIELASCD

Secondary structure (DSSP, 8-state):
-HHHHHHHHHHHHHHHHHHHHHHHHHHHHHH-SSHHHHHHHHHHHHHHHHHHHHHHHTTS-THHHHHHHHHHHHHHHHHHH-TT-HHHHHHHHHHHHHHHHHHHTTT--HHHHHHHHHHHHHTT-S-HHHHHHHHHHHHHHHHHTT-S-TTS--SS-HHHHHHHHHHHHHHTT-SSHHHHHHHHHHHHTTTTS---TT-HHHHHS-HHHHHHHHTT-SSHHHHHHHHHH---SSHHHHHHHHHHHH--

Nearest PDB structures (foldseek):
  7uxh-assembly1_E  TM=5.011E-01  e=8.135E-02  Homo sapiens
  6u62-assembly1_A  TM=5.016E-01  e=1.163E-01  Homo sapiens
  4pk7-assembly1_A  TM=5.108E-01  e=1.453E-01  Homo sapiens
  6qb5-assembly4_D  TM=4.201E-01  e=1.112E-01  Homo sapiens

Solvent-accessible surface area (backbone atoms only — not comparable to full-atom values): 13516 Å² total; per-residue (Å²): 111,70,70,59,52,51,51,54,50,49,54,52,51,52,54,50,52,52,54,48,50,56,48,53,29,47,49,42,32,41,68,44,87,50,69,68,66,32,45,51,55,29,47,53,53,50,50,55,54,48,53,51,41,52,66,61,33,73,77,71,50,72,62,51,60,52,51,51,50,55,50,50,50,53,53,50,50,55,49,46,70,49,85,87,44,72,69,37,43,50,42,34,39,43,47,54,27,48,49,21,50,56,36,36,79,70,73,44,52,66,54,46,53,56,50,50,55,52,38,64,73,38,53,78,45,90,49,62,56,45,28,25,49,36,33,45,36,41,20,36,45,65,46,53,49,69,78,56,63,104,82,59,76,74,75,59,58,66,70,59,54,48,56,50,47,50,54,39,61,65,34,55,71,42,94,45,65,71,34,25,33,32,28,36,56,28,28,37,82,51,37,83,59,88,78,57,94,84,38,57,69,49,72,77,48,35,45,44,51,55,27,58,53,22,46,72,41,91,47,66,67,28,22,51,46,18,65,74,40,61,83,75,93,46,73,77,54,52,59,54,51,53,50,60,63,66,62,129

InterPro domains:
  IPR016024 Armadillo-type fold [SSF48371] (71-238)
  IPR027165 Condensin complex subunit 3 [PTHR14418] (40-233)

Organism: Haemonchus placei (NCBI:txid6290)

Radius of gyration: 20.4 Å; Cα contacts (8 Å, |Δi|>4): 240; chains: 1; bounding box: 52×46×59 Å

Mean predicted aligned error: 9.0 Å

pLDDT: mean 80.45, std 15.06, range [36.47, 97.88]

Foldseek 3Di:
DVVVVVVVVVVVVLLVVLLVLLLVLLVLLLPDPDLVPSLVVSLVSNVVNVVVLVVVCVVPPPVSNVSSLVSNLVSLVVLLPDPPDPVSNLSSLLSLLLSQLVCLLVVNNSSVVSLLVSLLVQLPPPDPSSVLSSLSSLLSNLLNQPVDDPPDPRSDDLVSNLSSVVSLVVQCPPPDPSNVLSSLQSLLSVQPPDQDPPSVVCVVPNSVNSLLVQLVDPDPSSNVSSVVSDDDPDPVVVVVSVVSNPDD